Protein AF-A0A0N0NJ38-F1 (afdb_monomer_lite)

Sequence (201 aa):
MTDIEPNVPAWQGWCKKSESGKLDYVEEKVDATGAPGRSVLLGEDKSMNGHGKQKKGKKIMRLFSLAFHHFDDDMARRVLKDAVETGDGFCIFELQARNFLSFIMVSLLWPLAIVILAPIYFYNSPGRLVFTYLVPCVPFVWVFDGYISCLRTRTPAEVRTLMREAVGEDKLRDWIIRSGQETHTVPIGKLRWFMATKDDR

Secondary structure (DSSP, 8-state):
---SS--HHHHHHHHHH-TTS-----SS---TTS---HHHHH-S-----SSS--------EEEEES-GGGS-HHHHHHHHHHHHHH-SEEEEEES--SSHHHHHHHHHHHHHHHHHHHHHHSTT-HHHHHHHHTS-HHHHHHHHHHHHHHHHPPPHHHHHHHHHHHH-GGGGTTEEEEEEEEEEETTTEEEEEEEEEE---

Radius of gyration: 20.54 Å; chains: 1; bounding box: 47×40×60 Å

pLDDT: mean 90.24, std 12.51, range [40.0, 98.38]

Foldseek 3Di:
DQAQDDPVVVQVVVCVVPPVNPRDDDPHHGDLLAGDADCVPPNPFPQDDPPPDRDPTDFFEAEAALHLLVDDLVSLLSNLLNCLPGGQKYKHKHFAAQDDLRLVCQLPVQLVCCLVCVCVVCVVPVPVVCCSPVVVVVSVVSSVVSVSSHVSDDDLVVSVVSNCVSHNPVSCPQKDKDWDWDAPDPPRIIMTMIMIGGHPD

Structure (mmCIF, N/CA/C/O backbone):
data_AF-A0A0N0NJ38-F1
#
_entry.id   AF-A0A0N0NJ38-F1
#
loop_
_atom_site.group_PDB
_atom_site.id
_atom_site.type_symbol
_atom_site.label_atom_id
_atom_site.label_alt_id
_atom_site.label_comp_id
_atom_site.label_asym_id
_atom_site.label_entity_id
_atom_site.label_seq_id
_atom_site.pdbx_PDB_ins_code
_atom_site.Cartn_x
_atom_site.Cartn_y
_atom_site.Cartn_z
_atom_site.occupancy
_atom_site.B_iso_or_equiv
_atom_site.auth_seq_id
_atom_site.auth_comp_id
_atom_site.auth_asym_id
_atom_site.auth_atom_id
_atom_site.pdbx_PDB_model_num
ATOM 1 N N . MET A 1 1 ? 3.223 6.037 7.954 1.00 73.44 1 MET A N 1
ATOM 2 C CA . MET A 1 1 ? 3.680 4.945 7.066 1.00 73.44 1 MET A CA 1
ATOM 3 C C . MET A 1 1 ? 4.256 3.872 7.967 1.00 73.44 1 MET A C 1
ATOM 5 O O . MET A 1 1 ? 4.928 4.246 8.917 1.00 73.44 1 MET A O 1
ATOM 9 N N . THR A 1 2 ? 3.935 2.597 7.760 1.00 87.38 2 THR A N 1
ATOM 10 C CA . THR A 1 2 ? 4.622 1.513 8.479 1.00 87.38 2 THR A CA 1
ATOM 11 C C . THR A 1 2 ? 5.936 1.254 7.763 1.00 87.38 2 THR A C 1
ATOM 13 O O . THR A 1 2 ? 5.921 1.065 6.546 1.00 87.38 2 THR A O 1
ATOM 16 N N . ASP A 1 3 ? 7.042 1.313 8.488 1.00 91.00 3 ASP A N 1
ATOM 17 C CA . ASP A 1 3 ? 8.378 1.229 7.917 1.00 91.00 3 ASP A CA 1
ATOM 18 C C . ASP A 1 3 ? 9.243 0.316 8.782 1.00 91.00 3 ASP A C 1
ATOM 20 O O . ASP A 1 3 ? 9.372 0.517 9.992 1.00 91.00 3 ASP A O 1
ATOM 24 N N . ILE A 1 4 ? 9.805 -0.714 8.156 1.00 92.12 4 ILE A N 1
ATOM 25 C CA . ILE A 1 4 ? 10.666 -1.675 8.836 1.00 92.12 4 ILE A CA 1
ATOM 26 C C . ILE A 1 4 ? 12.062 -1.082 9.091 1.00 92.12 4 ILE A C 1
ATOM 28 O O . ILE A 1 4 ? 12.746 -1.520 10.018 1.00 92.12 4 ILE A O 1
ATOM 32 N N . GLU A 1 5 ? 12.463 -0.077 8.313 1.00 93.50 5 GLU A N 1
ATOM 33 C CA . GLU A 1 5 ? 13.762 0.589 8.396 1.00 93.50 5 GLU A CA 1
ATOM 34 C C . GLU A 1 5 ? 13.581 2.112 8.220 1.00 93.50 5 GLU A C 1
ATOM 36 O O . GLU A 1 5 ? 13.917 2.678 7.177 1.00 93.50 5 GLU A O 1
ATOM 41 N N . PRO A 1 6 ? 13.009 2.797 9.230 1.00 92.94 6 PRO A N 1
ATOM 42 C CA . PRO A 1 6 ? 12.599 4.188 9.097 1.00 92.94 6 PRO A CA 1
ATOM 43 C C . PRO A 1 6 ? 13.778 5.136 8.860 1.00 92.94 6 PRO A C 1
ATOM 45 O O . PRO A 1 6 ? 14.734 5.199 9.634 1.00 92.94 6 PRO A O 1
ATOM 48 N N . ASN A 1 7 ? 13.664 5.982 7.832 1.00 94.88 7 ASN A N 1
ATOM 49 C CA . ASN A 1 7 ? 14.583 7.104 7.624 1.00 94.88 7 ASN A CA 1
ATOM 50 C C . ASN A 1 7 ? 14.209 8.286 8.536 1.00 94.88 7 ASN A C 1
ATOM 52 O O . ASN A 1 7 ? 13.575 9.258 8.111 1.00 94.88 7 ASN A O 1
ATOM 56 N N . VAL A 1 8 ? 14.593 8.186 9.811 1.00 95.06 8 VAL A N 1
ATOM 57 C CA . VAL A 1 8 ? 14.289 9.184 10.852 1.00 95.06 8 VAL A CA 1
ATOM 58 C C . VAL A 1 8 ? 14.728 10.607 10.467 1.00 95.06 8 VAL A C 1
ATOM 60 O O . VAL A 1 8 ? 13.896 11.514 10.564 1.00 95.06 8 VAL A O 1
ATOM 63 N N . PRO A 1 9 ? 15.954 10.854 9.953 1.00 96.62 9 PRO A N 1
ATOM 64 C CA . PRO A 1 9 ? 16.359 12.205 9.557 1.00 96.62 9 PRO A CA 1
ATOM 65 C C . PRO A 1 9 ? 15.456 12.827 8.484 1.00 96.62 9 PRO A C 1
ATOM 67 O O . PRO A 1 9 ? 15.167 14.026 8.532 1.00 96.62 9 PRO A O 1
ATOM 70 N N . ALA A 1 10 ? 14.981 12.025 7.523 1.00 94.75 10 ALA A N 1
ATOM 71 C CA . ALA A 1 10 ? 14.060 12.503 6.498 1.00 94.75 10 ALA A CA 1
ATOM 72 C C . ALA A 1 10 ? 12.707 12.897 7.105 1.00 94.75 10 ALA A C 1
ATOM 74 O O . ALA A 1 10 ? 12.231 14.005 6.846 1.00 94.75 10 ALA A O 1
ATOM 75 N N . TRP A 1 11 ? 12.111 12.039 7.940 1.00 94.38 11 TRP A N 1
ATOM 76 C CA . TRP A 1 11 ? 10.834 12.329 8.605 1.00 94.38 11 TRP A CA 1
ATOM 77 C C . TRP A 1 11 ? 10.916 13.564 9.505 1.00 94.38 11 TRP A C 1
ATOM 79 O O . TRP A 1 11 ? 10.074 14.454 9.388 1.00 94.38 11 TRP A O 1
ATOM 89 N N . GLN A 1 12 ? 11.986 13.704 10.292 1.00 94.31 12 GLN A N 1
ATOM 90 C CA . GLN A 1 12 ? 12.259 14.913 11.078 1.00 94.31 12 GLN A CA 1
ATOM 91 C C . GLN A 1 12 ? 12.311 16.172 10.207 1.00 94.31 12 GLN A C 1
ATOM 93 O O . GLN A 1 12 ? 11.744 17.211 10.559 1.00 94.31 12 GLN A O 1
ATOM 98 N N . GLY A 1 13 ? 12.983 16.093 9.055 1.00 94.62 13 GLY A N 1
ATOM 99 C CA . GLY A 1 13 ? 13.048 17.186 8.089 1.00 94.62 13 GLY A CA 1
ATOM 100 C C . GLY A 1 13 ? 11.674 17.576 7.537 1.00 94.62 13 GLY A C 1
ATOM 101 O O . GLY A 1 13 ? 11.382 18.766 7.414 1.00 94.62 13 GLY A O 1
ATOM 102 N N . TRP A 1 14 ? 10.815 16.599 7.239 1.00 93.62 14 TRP A N 1
ATOM 103 C CA . TRP A 1 14 ? 9.457 16.839 6.741 1.00 93.62 14 TRP A CA 1
ATOM 104 C C . TRP A 1 14 ? 8.519 17.398 7.810 1.00 93.62 14 TRP A C 1
ATOM 106 O O . TRP A 1 14 ? 7.785 18.342 7.524 1.00 93.62 14 TRP A O 1
ATOM 116 N N . CYS A 1 15 ? 8.580 16.895 9.044 1.00 93.00 15 CYS A N 1
ATOM 117 C CA . CYS A 1 15 ? 7.804 17.434 10.162 1.00 93.00 15 CYS A CA 1
ATOM 118 C C . CYS A 1 15 ? 8.137 18.909 10.418 1.00 93.00 15 CYS A C 1
ATOM 120 O O . CYS A 1 15 ? 7.226 19.721 10.549 1.00 93.00 15 CYS A O 1
ATOM 122 N N . LYS A 1 16 ? 9.424 19.290 10.380 1.00 92.56 16 LYS A N 1
ATOM 123 C CA . LYS A 1 16 ? 9.855 20.696 10.520 1.00 92.56 16 LYS A CA 1
ATOM 124 C C . LYS A 1 16 ? 9.343 21.602 9.397 1.00 92.56 16 LYS A C 1
ATOM 126 O O . LYS A 1 16 ? 9.080 22.774 9.639 1.00 92.56 16 LYS A O 1
ATOM 131 N N . LYS A 1 17 ? 9.222 21.077 8.173 1.00 93.31 17 LYS A N 1
ATOM 132 C CA . LYS A 1 17 ? 8.698 21.813 7.007 1.00 93.31 17 LYS A CA 1
ATOM 133 C C . LYS A 1 17 ? 7.170 21.863 6.962 1.00 93.31 17 LYS A C 1
ATOM 135 O O . LYS A 1 17 ? 6.616 22.679 6.233 1.00 93.31 17 LYS A O 1
ATOM 140 N N . SER A 1 18 ? 6.482 20.981 7.685 1.00 90.56 18 SER A N 1
ATOM 141 C CA . SER A 1 18 ? 5.024 20.917 7.685 1.00 90.56 18 SER A CA 1
ATOM 142 C C . SER A 1 18 ? 4.434 22.087 8.472 1.00 90.56 18 SER A C 1
ATOM 144 O O . SER A 1 18 ? 4.290 22.022 9.692 1.00 90.56 18 SER A O 1
ATOM 146 N N . GLU A 1 19 ? 3.964 23.104 7.754 1.00 86.38 19 GLU A N 1
ATOM 147 C CA . GLU A 1 19 ? 3.284 24.280 8.319 1.00 86.38 19 GLU A CA 1
ATOM 148 C C . GLU A 1 19 ? 2.054 23.921 9.170 1.00 86.38 19 GLU A C 1
ATOM 150 O O . GLU A 1 19 ? 1.693 24.638 10.098 1.00 86.38 19 GLU A O 1
ATOM 155 N N . SER A 1 20 ? 1.413 22.782 8.885 1.00 85.56 20 SER A N 1
ATOM 156 C CA . SER A 1 20 ? 0.198 22.354 9.585 1.00 85.56 20 SER A CA 1
ATOM 157 C C . SER A 1 20 ? 0.429 21.870 11.021 1.00 85.56 20 SER A C 1
ATOM 159 O O . SER A 1 20 ? -0.536 21.775 11.779 1.00 85.56 20 SER A O 1
ATOM 161 N N . GLY A 1 21 ? 1.662 21.478 11.373 1.00 83.75 21 GLY A N 1
ATOM 162 C CA . GLY A 1 21 ? 1.973 20.786 12.633 1.00 83.75 21 GLY A CA 1
ATOM 163 C C . GLY A 1 21 ? 1.232 19.453 12.846 1.00 83.75 21 GLY A C 1
ATOM 164 O O . GLY A 1 21 ? 1.206 18.947 13.963 1.00 83.75 21 GLY A O 1
ATOM 165 N N . LYS A 1 22 ? 0.586 18.894 11.809 1.00 86.62 22 LYS A N 1
ATOM 166 C CA . LYS A 1 22 ? -0.198 17.642 11.882 1.00 86.62 22 LYS A CA 1
ATOM 167 C C . LYS A 1 22 ? 0.554 16.414 11.368 1.00 86.62 22 LYS A C 1
ATOM 169 O O . LYS A 1 22 ? 0.003 15.317 11.412 1.00 86.62 22 LYS A O 1
ATOM 174 N N . LEU A 1 23 ? 1.758 16.604 10.830 1.00 91.31 23 LEU A N 1
ATOM 175 C CA . LEU A 1 23 ? 2.617 15.517 10.383 1.00 91.31 23 LEU A CA 1
ATOM 176 C C . LEU A 1 23 ? 3.502 15.072 11.545 1.00 91.31 23 LEU A C 1
ATOM 178 O O . LEU A 1 23 ? 4.238 15.886 12.099 1.00 91.31 23 LEU A O 1
ATOM 182 N N . ASP A 1 24 ? 3.444 13.786 11.857 1.00 91.75 24 ASP A N 1
ATOM 183 C CA . ASP A 1 24 ? 4.240 13.149 12.900 1.00 91.75 24 ASP A CA 1
ATOM 184 C C . ASP A 1 24 ? 4.703 11.764 12.427 1.00 91.75 24 ASP A C 1
ATOM 186 O O . ASP A 1 24 ? 4.228 11.262 11.397 1.00 91.75 24 ASP A O 1
ATOM 190 N N . TYR A 1 25 ? 5.634 11.153 13.152 1.00 93.12 25 TYR A N 1
ATOM 191 C CA . TYR A 1 25 ? 6.228 9.866 12.803 1.00 93.12 25 TYR A CA 1
ATOM 192 C C . TYR A 1 25 ? 6.606 9.056 14.050 1.00 93.12 25 TYR A C 1
ATOM 194 O O . TYR A 1 25 ? 6.663 9.569 15.161 1.00 93.12 25 TYR A O 1
ATOM 202 N N . VAL A 1 26 ? 6.843 7.761 13.847 1.00 92.69 26 VAL A N 1
ATOM 203 C CA . VAL A 1 26 ? 7.341 6.841 14.876 1.00 92.69 26 VAL A CA 1
ATOM 204 C C . VAL A 1 26 ? 8.795 6.537 14.535 1.00 92.69 26 VAL A C 1
ATOM 206 O O . VAL A 1 26 ? 9.097 6.240 13.377 1.00 92.69 26 VAL A O 1
ATOM 209 N N . GLU A 1 27 ? 9.692 6.691 15.508 1.00 93.75 27 GLU A N 1
ATOM 210 C CA . GLU A 1 27 ? 11.136 6.502 15.316 1.00 93.75 27 GLU A CA 1
ATOM 211 C C . GLU A 1 27 ? 11.516 5.029 15.218 1.00 93.75 27 GLU A C 1
ATOM 213 O O . GLU A 1 27 ? 12.454 4.676 14.501 1.00 93.75 27 GLU A O 1
ATOM 218 N N . GLU A 1 28 ? 10.786 4.163 15.918 1.00 93.75 28 GLU A N 1
ATOM 219 C CA . GLU A 1 28 ? 11.033 2.733 15.896 1.00 93.75 28 GLU A CA 1
ATOM 220 C C . GLU A 1 28 ? 10.524 2.065 14.613 1.00 93.75 28 GLU A C 1
ATOM 222 O O . GLU A 1 28 ? 9.606 2.524 13.933 1.00 93.75 28 GLU A O 1
ATOM 227 N N . LYS A 1 29 ? 11.108 0.901 14.324 1.00 94.75 29 LYS A N 1
ATOM 228 C CA . LYS A 1 29 ? 10.633 -0.032 13.303 1.00 94.75 29 LYS A CA 1
ATOM 229 C C . LYS A 1 29 ? 9.158 -0.388 13.538 1.00 94.75 29 LYS A C 1
ATOM 231 O O . LYS A 1 29 ? 8.802 -0.893 14.602 1.00 94.75 29 LYS A O 1
ATOM 236 N N . VAL A 1 30 ? 8.326 -0.227 12.508 1.00 94.31 30 VAL A N 1
ATOM 237 C CA . VAL A 1 30 ? 6.900 -0.577 12.527 1.00 94.31 30 VAL A CA 1
ATOM 238 C C . VAL A 1 30 ? 6.574 -1.597 11.439 1.00 94.31 30 VAL A C 1
ATOM 240 O O . VAL A 1 30 ? 6.597 -1.291 10.247 1.00 94.31 30 VAL A O 1
ATOM 243 N N . ASP A 1 31 ? 6.184 -2.798 11.863 1.00 94.69 31 ASP A N 1
ATOM 244 C CA . ASP A 1 31 ? 5.610 -3.822 10.990 1.00 94.69 31 ASP A CA 1
ATOM 245 C C . ASP A 1 31 ? 4.113 -3.550 10.752 1.00 94.69 31 ASP A C 1
ATOM 247 O O . ASP A 1 31 ? 3.372 -3.215 11.678 1.00 94.69 31 ASP A O 1
ATOM 251 N N . ALA A 1 32 ? 3.643 -3.707 9.512 1.00 93.44 32 ALA A N 1
ATOM 252 C CA . ALA A 1 32 ? 2.239 -3.483 9.161 1.00 93.44 32 ALA A CA 1
ATOM 253 C C . ALA A 1 32 ? 1.262 -4.452 9.850 1.00 93.44 32 ALA A C 1
ATOM 255 O O . ALA A 1 32 ? 0.073 -4.150 9.950 1.00 93.44 32 ALA A O 1
ATOM 256 N N . THR A 1 33 ? 1.746 -5.607 10.311 1.00 95.12 33 THR A N 1
ATOM 257 C CA . THR A 1 33 ? 0.968 -6.612 11.052 1.00 95.12 33 THR A CA 1
ATOM 258 C C . THR A 1 33 ? 0.835 -6.307 12.545 1.00 95.12 33 THR A C 1
ATOM 260 O O . THR A 1 33 ? 0.117 -7.022 13.241 1.00 95.12 33 THR A O 1
ATOM 263 N N . GLY A 1 34 ? 1.500 -5.262 13.040 1.00 94.31 34 GLY A N 1
ATOM 264 C CA . GLY A 1 34 ? 1.475 -4.854 14.442 1.00 94.31 34 GLY A CA 1
ATOM 265 C C . GLY A 1 34 ? 1.749 -3.363 14.580 1.00 94.31 34 GLY A C 1
ATOM 266 O O . GLY A 1 34 ? 2.763 -2.961 15.152 1.00 94.31 34 GLY A O 1
ATOM 267 N N . ALA A 1 35 ? 0.871 -2.534 14.014 1.00 92.25 35 ALA A N 1
ATOM 268 C CA . ALA A 1 35 ? 1.053 -1.091 14.048 1.00 92.25 35 ALA A CA 1
ATOM 269 C C . ALA A 1 35 ? 0.798 -0.523 15.463 1.00 92.25 35 ALA A C 1
ATOM 271 O O . ALA A 1 35 ? -0.045 -1.050 16.196 1.00 92.25 35 ALA A O 1
ATOM 272 N N . PRO A 1 36 ? 1.465 0.585 15.850 1.00 91.81 36 PRO A N 1
ATOM 273 C CA . PRO A 1 36 ? 1.325 1.165 17.179 1.00 91.81 36 PRO A CA 1
ATOM 274 C C . PRO A 1 36 ? -0.130 1.448 17.557 1.00 91.81 36 PRO A C 1
ATOM 276 O O . PRO A 1 36 ? -0.949 1.875 16.736 1.00 91.81 36 PRO A O 1
ATOM 279 N N . GLY A 1 37 ? -0.443 1.185 18.823 1.00 86.75 37 GLY A N 1
ATOM 280 C CA . GLY A 1 37 ? -1.772 1.382 19.384 1.00 86.75 37 GLY A CA 1
ATOM 281 C C . GLY A 1 37 ? -2.054 2.832 19.778 1.00 86.75 37 GLY A C 1
ATOM 282 O O . GLY A 1 37 ? -1.274 3.756 19.540 1.00 86.75 37 GLY A O 1
ATOM 283 N N . ARG A 1 38 ? -3.195 3.024 20.442 1.00 88.38 38 ARG A N 1
ATOM 284 C CA . ARG A 1 38 ? -3.730 4.346 20.785 1.00 88.38 38 ARG A CA 1
ATOM 285 C C . ARG A 1 38 ? -2.817 5.207 21.649 1.00 88.38 38 ARG A C 1
ATOM 287 O O . ARG A 1 38 ? -2.702 6.397 21.377 1.00 88.38 38 ARG A O 1
ATOM 294 N N . SER A 1 39 ? -2.172 4.616 22.650 1.00 86.06 39 SER A N 1
ATOM 295 C CA . SER A 1 39 ? -1.276 5.333 23.566 1.00 86.06 39 SER A CA 1
ATOM 296 C C . SER A 1 39 ? -0.101 5.983 22.839 1.00 86.06 39 SER A C 1
ATOM 298 O O . SER A 1 39 ? 0.246 7.119 23.141 1.00 86.06 39 SER A O 1
ATOM 300 N N . VAL A 1 40 ? 0.467 5.289 21.850 1.00 88.12 40 VAL A N 1
ATOM 301 C CA . VAL A 1 40 ? 1.586 5.792 21.047 1.00 88.12 40 VAL A CA 1
ATOM 302 C C . VAL A 1 40 ? 1.097 6.824 20.032 1.00 88.12 40 VAL A C 1
ATOM 304 O O . VAL A 1 40 ? 1.654 7.910 19.944 1.00 88.12 40 VAL A O 1
ATOM 307 N N . LEU A 1 41 ? 0.028 6.519 19.287 1.00 88.06 41 LEU A N 1
ATOM 308 C CA . LEU A 1 41 ? -0.407 7.364 18.168 1.00 88.06 41 LEU A CA 1
ATOM 309 C C . LEU A 1 41 ? -1.142 8.643 18.586 1.00 88.06 41 LEU A C 1
ATOM 311 O O . LEU A 1 41 ? -1.149 9.618 17.836 1.00 88.06 41 LEU A O 1
ATOM 315 N N . LEU A 1 42 ? -1.828 8.639 19.730 1.00 84.88 42 LEU A N 1
ATOM 316 C CA . LEU A 1 42 ? -2.636 9.776 20.182 1.00 84.88 42 LEU A CA 1
ATOM 317 C C . LEU A 1 42 ? -2.078 10.458 21.439 1.00 84.88 42 LEU A C 1
ATOM 319 O O . LEU A 1 42 ? -2.563 11.542 21.779 1.00 84.88 42 LEU A O 1
ATOM 323 N N . GLY A 1 43 ? -1.078 9.858 22.094 1.00 75.88 43 GLY A N 1
ATOM 324 C CA . GLY A 1 43 ? -0.568 10.280 23.399 1.00 75.88 43 GLY A CA 1
ATOM 325 C C . GLY A 1 43 ? -1.559 10.025 24.543 1.00 75.88 43 GLY A C 1
ATOM 326 O O . GLY A 1 43 ? -2.601 9.390 24.367 1.00 75.88 43 GLY A O 1
ATOM 327 N N . GLU A 1 44 ? -1.246 10.542 25.735 1.00 63.41 44 GLU A N 1
ATOM 328 C CA . GLU A 1 44 ? -2.185 10.540 26.862 1.00 63.41 44 GLU A CA 1
ATOM 329 C C . GLU A 1 44 ? -3.393 11.441 26.559 1.00 63.41 44 GLU A C 1
ATOM 331 O O . GLU A 1 44 ? -3.262 12.624 26.227 1.00 63.41 44 GLU A O 1
ATOM 336 N N . ASP A 1 45 ? -4.591 10.868 26.673 1.00 53.94 45 ASP A N 1
ATOM 337 C CA . ASP A 1 45 ? -5.859 11.526 26.372 1.00 53.94 45 ASP A CA 1
ATOM 338 C C . ASP A 1 45 ? -6.131 12.633 27.414 1.00 53.94 45 ASP A C 1
ATOM 340 O O . ASP A 1 45 ? -6.754 12.408 28.449 1.00 53.94 45 ASP A O 1
ATOM 344 N N . LYS A 1 46 ? -5.682 13.872 27.160 1.00 48.31 46 LYS A N 1
ATOM 345 C CA . LYS A 1 46 ? -6.005 15.059 27.988 1.00 48.31 46 LYS A CA 1
ATOM 346 C C . LYS A 1 46 ? -7.484 15.490 27.871 1.00 48.31 46 LYS A C 1
ATOM 348 O O . LYS A 1 46 ? -7.810 16.661 28.046 1.00 48.31 46 LYS A O 1
ATOM 353 N N . SER A 1 47 ? -8.398 14.574 27.545 1.00 48.88 47 SER A N 1
ATOM 354 C CA . SER A 1 47 ? -9.829 14.840 27.337 1.00 48.88 47 SER A CA 1
ATOM 355 C C . SER A 1 47 ? -10.659 14.891 28.636 1.00 48.88 47 SER A C 1
ATOM 357 O O . SER A 1 47 ? -11.890 14.916 28.577 1.00 48.88 47 SER A O 1
ATOM 359 N N . MET A 1 48 ? -10.033 14.961 29.812 1.00 40.59 48 MET A N 1
ATOM 360 C CA . MET A 1 48 ? -10.717 15.320 31.060 1.00 40.59 48 MET A CA 1
ATOM 361 C C . MET A 1 48 ? -10.695 16.845 31.246 1.00 40.59 48 MET A C 1
ATOM 363 O O . MET A 1 48 ? -9.848 17.380 31.952 1.00 40.59 48 MET A O 1
ATOM 367 N N . ASN A 1 49 ? -11.642 17.563 30.636 1.00 40.53 49 ASN A N 1
ATOM 368 C CA . ASN A 1 49 ? -12.017 18.881 31.157 1.00 40.53 49 ASN A CA 1
ATOM 369 C C . ASN A 1 49 ? -13.089 18.666 32.229 1.00 40.53 49 ASN A C 1
ATOM 371 O O . ASN A 1 49 ? -14.079 17.983 31.972 1.00 40.53 49 ASN A O 1
ATOM 375 N N . GLY A 1 50 ? -12.892 19.251 33.415 1.00 43.34 50 GLY A N 1
ATOM 376 C CA . GLY A 1 50 ? -13.704 19.078 34.630 1.00 43.34 50 GLY A CA 1
ATOM 377 C C . GLY A 1 50 ? -15.148 19.593 34.572 1.00 43.34 50 GLY A C 1
ATOM 378 O O . GLY A 1 50 ? -15.640 20.115 35.562 1.00 43.34 50 GLY A O 1
ATOM 379 N N . HIS A 1 51 ? -15.820 19.494 33.427 1.00 46.16 51 HIS A N 1
ATOM 380 C CA . HIS A 1 51 ? -17.226 19.834 33.211 1.00 46.16 51 HIS A CA 1
ATOM 381 C C . HIS A 1 51 ? -17.875 18.793 32.284 1.00 46.16 51 HIS A C 1
ATOM 383 O O . HIS A 1 51 ? -18.160 19.105 31.134 1.00 46.16 51 HIS A O 1
ATOM 389 N N . GLY A 1 52 ? -18.062 17.557 32.769 1.00 41.38 52 GLY A N 1
ATOM 390 C CA . GLY A 1 52 ? -19.119 16.584 32.406 1.00 41.38 52 GLY A CA 1
ATOM 391 C C . GLY A 1 52 ? -19.489 16.283 30.938 1.00 41.38 52 GLY A C 1
ATOM 392 O O . GLY A 1 52 ? -20.398 15.491 30.712 1.00 41.38 52 GLY A O 1
ATOM 393 N N . LYS A 1 53 ? -18.846 16.874 29.929 1.00 40.00 53 LYS A N 1
ATOM 394 C CA . LYS A 1 53 ? -19.101 16.643 28.505 1.00 40.00 53 LYS A CA 1
ATOM 395 C C . LYS A 1 53 ? -17.910 15.916 27.906 1.00 40.00 53 LYS A C 1
ATOM 397 O O . LYS A 1 53 ? -16.849 16.500 27.698 1.00 40.00 53 LYS A O 1
ATOM 402 N N . GLN A 1 54 ? -18.124 14.639 27.609 1.00 41.66 54 GLN A N 1
ATOM 403 C CA . GLN A 1 54 ? -17.208 13.798 26.850 1.00 41.66 54 GLN A CA 1
ATOM 404 C C . GLN A 1 54 ? -16.978 14.447 25.477 1.00 41.66 54 GLN A C 1
ATOM 406 O O . GLN A 1 54 ? -17.862 14.473 24.618 1.00 41.66 54 GLN A O 1
ATOM 411 N N . LYS A 1 55 ? -15.801 15.037 25.267 1.00 49.75 55 LYS A N 1
ATOM 412 C CA . LYS A 1 55 ? -15.369 15.443 23.928 1.00 49.75 55 LYS A CA 1
ATOM 413 C C . LYS A 1 55 ? -15.199 14.147 23.129 1.00 49.75 55 LYS A C 1
ATOM 415 O O . LYS A 1 55 ? -14.578 13.218 23.639 1.00 49.75 55 LYS A O 1
ATOM 420 N N . LYS A 1 56 ? -15.746 14.048 21.907 1.00 60.84 56 LYS A N 1
ATOM 421 C CA . LYS A 1 56 ? -15.435 12.910 21.020 1.00 60.84 56 LYS A CA 1
ATOM 422 C C . LYS A 1 56 ? -13.909 12.847 20.877 1.00 60.84 56 LYS A C 1
ATOM 424 O O . LYS A 1 56 ? -13.311 13.773 20.327 1.00 60.84 56 LYS A O 1
ATOM 429 N N . GLY A 1 57 ? -13.292 11.814 21.450 1.00 74.88 57 GLY A N 1
ATOM 430 C CA . GLY A 1 57 ? -11.842 11.635 21.435 1.00 74.88 57 GLY A CA 1
ATOM 431 C C . GLY A 1 57 ? -11.316 11.482 20.007 1.00 74.88 57 GLY A C 1
ATOM 432 O O . GLY A 1 57 ? -12.064 11.139 19.088 1.00 74.88 57 GLY A O 1
ATOM 433 N N . LYS A 1 58 ? -10.016 11.728 19.807 1.00 85.12 58 LYS A N 1
ATOM 434 C CA . LYS A 1 58 ? -9.351 11.430 18.526 1.00 85.12 58 LYS A CA 1
ATOM 435 C C . LYS A 1 58 ? -9.514 9.939 18.190 1.00 85.12 58 LYS A C 1
ATOM 437 O O . LYS A 1 58 ? -9.595 9.110 19.099 1.00 85.12 58 LYS A O 1
ATOM 442 N N . LYS A 1 59 ? -9.549 9.611 16.899 1.00 90.50 59 LYS A N 1
ATOM 443 C CA . LYS A 1 59 ? -9.708 8.246 16.379 1.00 90.50 59 LYS A CA 1
ATOM 444 C C . LYS A 1 59 ? -8.559 7.854 15.468 1.00 90.50 59 LYS A C 1
ATOM 446 O O . LYS A 1 59 ? -7.918 8.724 14.880 1.00 90.50 59 LYS A O 1
ATOM 451 N N . ILE A 1 60 ? -8.337 6.553 15.335 1.00 92.88 60 ILE A N 1
ATOM 452 C CA . ILE A 1 60 ? -7.273 5.972 14.520 1.00 92.88 60 ILE A CA 1
ATOM 453 C C . ILE A 1 60 ? -7.873 5.382 13.257 1.00 92.88 60 ILE A C 1
ATOM 455 O O . ILE A 1 60 ? -8.667 4.444 13.307 1.00 92.88 60 ILE A O 1
ATOM 459 N N . MET A 1 61 ? -7.444 5.914 12.117 1.00 94.44 61 MET A N 1
ATOM 460 C CA . MET A 1 61 ? -7.799 5.396 10.806 1.00 94.44 61 MET A CA 1
ATOM 461 C C . MET A 1 61 ? -6.543 4.947 10.069 1.00 94.44 61 MET A C 1
ATOM 463 O O . MET A 1 61 ? -5.624 5.740 9.867 1.00 94.44 61 MET A O 1
ATOM 467 N N . ARG A 1 62 ? -6.500 3.678 9.662 1.00 95.69 62 ARG A N 1
ATOM 468 C CA . ARG A 1 62 ? -5.373 3.120 8.903 1.00 95.69 62 ARG A CA 1
ATOM 469 C C . ARG A 1 62 ? -5.603 3.250 7.408 1.00 95.69 62 ARG A C 1
ATOM 471 O O . ARG A 1 62 ? -6.700 3.004 6.918 1.00 95.69 62 ARG A O 1
ATOM 478 N N . LEU A 1 63 ? -4.563 3.634 6.681 1.00 96.62 63 LEU A N 1
ATOM 479 C CA . LEU A 1 63 ? -4.634 3.875 5.247 1.00 96.62 63 LEU A CA 1
ATOM 480 C C . LEU A 1 63 ? -3.652 2.967 4.512 1.00 96.62 63 LEU A C 1
ATOM 482 O O . LEU A 1 63 ? -2.444 3.074 4.703 1.00 96.62 63 LEU A O 1
ATOM 486 N N . PHE A 1 64 ? -4.181 2.130 3.628 1.00 96.81 64 PHE A N 1
ATOM 487 C CA . PHE A 1 64 ? -3.424 1.325 2.680 1.00 96.81 64 PHE A CA 1
ATOM 488 C C . PHE A 1 64 ? -3.657 1.898 1.282 1.00 96.81 64 PHE A C 1
ATOM 490 O O . PHE A 1 64 ? -4.707 1.685 0.683 1.00 96.81 64 PHE A O 1
ATOM 497 N N . SER A 1 65 ? -2.694 2.659 0.769 1.00 95.69 65 SER A N 1
ATOM 498 C CA . SER A 1 65 ? -2.756 3.254 -0.570 1.00 95.69 65 SER A CA 1
ATOM 499 C C . SER A 1 65 ? -1.746 2.560 -1.471 1.00 95.69 65 SER A C 1
ATOM 501 O O . SER A 1 65 ? -0.552 2.683 -1.218 1.00 95.69 65 SER A O 1
ATOM 503 N N . LEU A 1 66 ? -2.215 1.835 -2.493 1.00 95.50 66 LEU A N 1
ATOM 504 C CA . LEU A 1 66 ? -1.373 1.040 -3.404 1.00 95.50 66 LEU A CA 1
ATOM 505 C C . LEU A 1 66 ? -0.413 0.092 -2.675 1.00 95.50 66 LEU A C 1
ATOM 507 O O . LEU A 1 66 ? 0.723 -0.109 -3.092 1.00 95.50 66 LEU A O 1
ATOM 511 N N . ALA A 1 67 ? -0.861 -0.457 -1.548 1.00 95.69 67 ALA A N 1
ATOM 512 C CA . ALA A 1 67 ? -0.003 -1.233 -0.662 1.00 95.69 67 ALA A CA 1
ATOM 513 C C . ALA A 1 67 ? -0.548 -2.632 -0.374 1.00 95.69 67 ALA A C 1
ATOM 515 O O . ALA A 1 67 ? 0.232 -3.544 -0.117 1.00 95.69 67 ALA A O 1
ATOM 516 N N . PHE A 1 68 ? -1.869 -2.827 -0.402 1.00 97.50 68 PHE A N 1
ATOM 517 C CA . PHE A 1 68 ? -2.473 -4.040 0.145 1.00 97.50 68 PHE A CA 1
ATOM 518 C C . PHE A 1 68 ? -2.217 -5.274 -0.734 1.00 97.50 68 PHE A C 1
ATOM 520 O O . PHE A 1 68 ? -2.109 -6.391 -0.228 1.00 97.50 68 PHE A O 1
ATOM 527 N N . HIS A 1 69 ? -2.048 -5.081 -2.045 1.00 97.00 69 HIS A N 1
ATOM 528 C CA . HIS A 1 69 ? -1.657 -6.139 -2.981 1.00 97.00 69 HIS A CA 1
ATOM 529 C C . HIS A 1 69 ? -0.249 -6.721 -2.732 1.00 97.00 69 HIS A C 1
ATOM 531 O O . HIS A 1 69 ? 0.032 -7.825 -3.199 1.00 97.00 69 HIS A O 1
ATOM 537 N N . HIS A 1 70 ? 0.621 -6.054 -1.963 1.00 96.12 70 HIS A N 1
ATOM 538 C CA . HIS A 1 70 ? 1.934 -6.602 -1.591 1.00 96.12 70 HIS A CA 1
ATOM 539 C C . HIS A 1 70 ? 1.849 -7.711 -0.537 1.00 96.12 70 HIS A C 1
ATOM 541 O O . HIS A 1 70 ? 2.745 -8.556 -0.458 1.00 96.12 70 HIS A O 1
ATOM 547 N N . PHE A 1 71 ? 0.767 -7.754 0.244 1.00 96.44 71 PHE A N 1
ATOM 548 C CA . PHE A 1 71 ? 0.577 -8.780 1.261 1.00 96.44 71 PHE A CA 1
ATOM 549 C C . PHE A 1 71 ? 0.071 -10.083 0.634 1.00 96.44 71 PHE A C 1
ATOM 551 O O . PHE A 1 71 ? -0.849 -10.080 -0.194 1.00 96.44 71 PHE A O 1
ATOM 558 N N . ASP A 1 72 ? 0.679 -11.212 0.998 1.00 96.44 72 ASP A N 1
ATOM 559 C CA . ASP A 1 72 ? 0.071 -12.532 0.788 1.00 96.44 72 ASP A CA 1
ATOM 560 C C . ASP A 1 72 ? -1.147 -12.712 1.716 1.00 96.44 72 ASP A C 1
ATOM 562 O O . ASP A 1 72 ? -1.487 -11.809 2.481 1.00 96.44 72 ASP A O 1
ATOM 566 N N . ASP A 1 73 ? -1.868 -13.826 1.605 1.00 96.81 73 ASP A N 1
ATOM 567 C CA . ASP A 1 73 ? -3.113 -14.010 2.363 1.00 96.81 73 ASP A CA 1
ATOM 568 C C . ASP A 1 73 ? -2.877 -14.126 3.877 1.00 96.81 73 ASP A C 1
ATOM 570 O O . ASP A 1 73 ? -3.676 -13.616 4.665 1.00 96.81 73 ASP A O 1
ATOM 574 N N . ASP A 1 74 ? -1.771 -14.743 4.302 1.00 97.25 74 ASP A N 1
ATOM 575 C CA . ASP A 1 74 ? -1.408 -14.863 5.718 1.00 97.25 74 ASP A CA 1
ATOM 576 C C . ASP A 1 74 ? -1.103 -13.497 6.337 1.00 97.25 74 ASP A C 1
ATOM 578 O O . ASP A 1 74 ? -1.582 -13.172 7.429 1.00 97.25 74 ASP A O 1
ATOM 582 N N . MET A 1 75 ? -0.302 -12.687 5.652 1.00 97.00 75 MET A N 1
ATOM 583 C CA . MET A 1 75 ? 0.067 -11.351 6.096 1.00 97.00 75 MET A CA 1
ATOM 584 C C . MET A 1 75 ? -1.123 -10.398 5.995 1.00 97.00 75 MET A C 1
ATOM 586 O O . MET A 1 75 ? -1.373 -9.653 6.938 1.00 97.00 75 MET A O 1
ATOM 590 N N . ALA A 1 76 ? -1.925 -10.478 4.930 1.00 97.75 76 ALA A N 1
ATOM 591 C CA . ALA A 1 76 ? -3.146 -9.689 4.784 1.00 97.75 76 ALA A CA 1
ATOM 592 C C . ALA A 1 76 ? -4.123 -9.947 5.940 1.00 97.75 76 ALA A C 1
ATOM 594 O O . ALA A 1 76 ? -4.649 -8.991 6.509 1.00 97.75 76 ALA A O 1
ATOM 595 N N . ARG A 1 77 ? -4.324 -11.208 6.351 1.00 98.12 77 ARG A N 1
ATOM 596 C CA . ARG A 1 77 ? -5.150 -11.534 7.527 1.00 98.12 77 ARG A CA 1
ATOM 597 C C . ARG A 1 77 ? -4.594 -10.919 8.807 1.00 98.12 77 ARG A C 1
ATOM 599 O O . ARG A 1 77 ? -5.364 -10.363 9.583 1.00 98.12 77 ARG A O 1
ATOM 606 N N . ARG A 1 78 ? -3.277 -10.964 9.026 1.00 98.00 78 ARG A N 1
ATOM 607 C CA . ARG A 1 78 ? -2.647 -10.344 10.206 1.00 98.00 78 ARG A CA 1
ATOM 608 C C . ARG A 1 78 ? -2.786 -8.822 10.209 1.00 98.00 78 ARG A C 1
ATOM 610 O O . ARG A 1 78 ? -3.181 -8.267 11.226 1.00 98.00 78 ARG A O 1
ATOM 617 N N . VAL A 1 79 ? -2.547 -8.170 9.071 1.00 97.56 79 VAL A N 1
ATOM 618 C CA . VAL A 1 79 ? -2.736 -6.720 8.891 1.00 97.56 79 VAL A CA 1
ATOM 619 C C . VAL A 1 79 ? -4.191 -6.319 9.153 1.00 97.56 79 VAL A C 1
ATOM 621 O O . VAL A 1 79 ? -4.448 -5.358 9.873 1.00 97.56 79 VAL A O 1
ATOM 624 N N . LEU A 1 80 ? -5.159 -7.059 8.601 1.00 97.69 80 LEU A N 1
ATOM 625 C CA . LEU A 1 80 ? -6.585 -6.790 8.816 1.00 97.69 80 LEU A CA 1
ATOM 626 C C . LEU A 1 80 ? -6.999 -7.033 10.270 1.00 97.69 80 LEU A C 1
ATOM 628 O O . LEU A 1 80 ? -7.754 -6.237 10.824 1.00 97.69 80 LEU A O 1
ATOM 632 N N . LYS A 1 81 ? -6.494 -8.100 10.898 1.00 97.19 81 LYS A N 1
ATOM 633 C CA . LYS A 1 81 ? -6.721 -8.377 12.319 1.00 97.19 81 LYS A CA 1
ATOM 634 C C . LYS A 1 81 ? -6.218 -7.233 13.185 1.00 97.19 81 LYS A C 1
ATOM 636 O O . LYS A 1 81 ? -6.987 -6.716 13.990 1.00 97.19 81 LYS A O 1
ATOM 641 N N . ASP A 1 82 ? -4.976 -6.804 12.981 1.00 96.56 82 ASP A N 1
ATOM 642 C CA . ASP A 1 82 ? -4.425 -5.662 13.701 1.00 96.56 82 ASP A CA 1
ATOM 643 C C . ASP A 1 82 ? -5.275 -4.405 13.453 1.00 96.56 82 ASP A C 1
ATOM 645 O O . ASP A 1 82 ? -5.670 -3.735 14.405 1.00 96.56 82 ASP A O 1
ATOM 649 N N . ALA A 1 83 ? -5.649 -4.111 12.200 1.00 95.69 83 ALA A N 1
ATOM 650 C CA . ALA A 1 83 ? -6.502 -2.963 11.854 1.00 95.69 83 ALA A CA 1
ATOM 651 C C . ALA A 1 83 ? -7.840 -2.949 12.601 1.00 95.69 83 ALA A C 1
ATOM 653 O O . ALA A 1 83 ? -8.297 -1.887 13.032 1.00 95.69 83 ALA A O 1
ATOM 654 N N . VAL A 1 84 ? -8.446 -4.121 12.781 1.00 94.94 84 VAL A N 1
ATOM 655 C CA . VAL A 1 84 ? -9.702 -4.280 13.516 1.00 94.94 84 VAL A CA 1
ATOM 656 C C . VAL A 1 84 ? -9.500 -4.160 15.029 1.00 94.94 84 VAL A C 1
ATOM 658 O O . VAL A 1 84 ? -10.306 -3.530 15.718 1.00 94.94 84 VAL A O 1
ATOM 661 N N . GLU A 1 85 ? -8.441 -4.758 15.566 1.00 93.12 85 GLU A N 1
ATOM 662 C CA . GLU A 1 85 ? -8.219 -4.831 17.013 1.00 93.12 85 GLU A CA 1
ATOM 663 C C . GLU A 1 85 ? -7.737 -3.500 17.599 1.00 93.12 85 GLU A C 1
ATOM 665 O O . GLU A 1 85 ? -8.147 -3.136 18.701 1.00 93.12 85 GLU A O 1
ATOM 670 N N . THR A 1 86 ? -6.916 -2.743 16.869 1.00 92.12 86 THR A N 1
ATOM 671 C CA . THR A 1 86 ? -6.232 -1.558 17.414 1.00 92.12 86 THR A CA 1
ATOM 672 C C . THR A 1 86 ? -6.639 -0.239 16.746 1.00 92.12 86 THR A C 1
ATOM 674 O O . THR A 1 86 ? -6.302 0.831 17.255 1.00 92.12 86 THR A O 1
ATOM 677 N N . GLY A 1 87 ? -7.396 -0.287 15.643 1.00 92.31 87 GLY A N 1
ATOM 678 C CA . GLY A 1 87 ? -7.939 0.885 14.950 1.00 92.31 87 GLY A CA 1
ATOM 679 C C . GLY A 1 87 ? -9.423 1.159 15.226 1.00 92.31 87 GLY A C 1
ATOM 680 O O . GLY A 1 87 ? -10.154 0.336 15.781 1.00 92.31 87 GLY A O 1
ATOM 681 N N . ASP A 1 88 ? -9.882 2.333 14.788 1.00 94.75 88 ASP A N 1
ATOM 682 C CA . ASP A 1 88 ? -11.303 2.717 14.728 1.00 94.75 88 ASP A CA 1
ATOM 683 C C . ASP A 1 88 ? -11.864 2.631 13.296 1.00 94.75 88 ASP A C 1
ATOM 685 O O . ASP A 1 88 ? -13.079 2.639 13.078 1.00 94.75 88 ASP A O 1
ATOM 689 N N . GLY A 1 89 ? -10.975 2.543 12.307 1.00 95.56 89 GLY A N 1
ATOM 690 C CA . GLY A 1 89 ? -11.311 2.330 10.911 1.00 95.56 89 GLY A CA 1
ATOM 691 C C . GLY A 1 89 ? -10.082 2.050 10.056 1.00 95.56 89 GLY A C 1
ATOM 692 O O . GLY A 1 89 ? -8.947 2.328 10.451 1.00 95.56 89 GLY A O 1
ATOM 693 N N . PHE A 1 90 ? -10.299 1.534 8.853 1.00 97.31 90 PHE A N 1
ATOM 694 C CA . PHE A 1 90 ? -9.257 1.436 7.842 1.00 97.31 90 PHE A CA 1
ATOM 695 C C . PHE A 1 90 ? -9.804 1.587 6.424 1.00 97.31 90 PHE A C 1
ATOM 697 O O . PHE A 1 90 ? -10.973 1.308 6.145 1.00 97.31 90 PHE A O 1
ATOM 704 N N . CYS A 1 91 ? -8.926 2.014 5.521 1.00 97.75 91 CYS A N 1
ATOM 705 C CA . CYS A 1 91 ? -9.191 2.136 4.099 1.00 97.75 91 CYS A CA 1
ATOM 706 C C . CYS A 1 91 ? -8.121 1.457 3.264 1.00 97.75 91 CYS A C 1
ATOM 708 O O . CYS A 1 91 ? -6.933 1.610 3.531 1.00 97.75 91 CYS A O 1
ATOM 710 N N . ILE A 1 92 ? -8.559 0.793 2.201 1.00 98.38 92 ILE A N 1
ATOM 711 C CA . ILE A 1 92 ? -7.709 0.233 1.157 1.00 98.38 92 ILE A CA 1
ATOM 712 C C . ILE A 1 92 ? -8.080 0.913 -0.159 1.00 98.38 92 ILE A C 1
ATOM 714 O O . ILE A 1 92 ? -9.252 0.921 -0.534 1.00 98.38 92 ILE A O 1
ATOM 718 N N . PHE A 1 93 ? -7.083 1.467 -0.843 1.00 97.75 93 PHE A N 1
ATOM 719 C CA . PHE A 1 93 ? -7.202 2.138 -2.134 1.00 97.75 93 PHE A CA 1
ATOM 720 C C . PHE A 1 93 ? -6.250 1.496 -3.143 1.00 97.75 93 PHE A C 1
ATOM 722 O O . PHE A 1 93 ? -5.046 1.428 -2.897 1.00 97.75 93 PHE A O 1
ATOM 729 N N . GLU A 1 94 ? -6.787 1.055 -4.281 1.00 97.38 94 GLU A N 1
ATOM 730 C CA . GLU A 1 94 ? -6.031 0.404 -5.356 1.00 97.38 94 GLU A CA 1
ATOM 731 C C . GLU A 1 94 ? -6.392 1.021 -6.718 1.00 97.38 94 GLU A C 1
ATOM 733 O O . GLU A 1 94 ? -7.573 1.176 -7.031 1.00 97.38 94 GLU A O 1
ATOM 738 N N . LEU A 1 95 ? -5.399 1.391 -7.537 1.00 94.75 95 LEU A N 1
ATOM 739 C CA . LEU A 1 95 ? -5.612 1.983 -8.878 1.00 94.75 95 LEU A CA 1
ATOM 740 C C . LEU A 1 95 ? -5.654 0.937 -9.998 1.00 94.75 95 LEU A C 1
ATOM 742 O O . LEU A 1 95 ? -5.983 1.234 -11.146 1.00 94.75 95 LEU A O 1
ATOM 746 N N . GLN A 1 96 ? -5.313 -0.300 -9.666 1.00 93.81 96 GLN A N 1
ATOM 747 C CA . GLN A 1 96 ? -5.297 -1.432 -10.571 1.00 93.81 96 GLN A CA 1
ATOM 748 C C . GLN A 1 96 ? -6.233 -2.522 -10.058 1.00 93.81 96 GLN A C 1
ATOM 750 O O . GLN A 1 96 ? -6.668 -2.515 -8.911 1.00 93.81 96 GLN A O 1
ATOM 755 N N . ALA A 1 97 ? -6.602 -3.452 -10.930 1.00 95.31 97 ALA A N 1
ATOM 756 C CA . ALA A 1 97 ? -7.421 -4.597 -10.571 1.00 95.31 97 ALA A CA 1
ATOM 757 C C . ALA A 1 97 ? -7.168 -5.758 -11.530 1.00 95.31 97 ALA A C 1
ATOM 759 O O . ALA A 1 97 ? -6.594 -5.583 -12.604 1.00 95.31 97 ALA A O 1
ATOM 760 N N . ARG A 1 98 ? -7.661 -6.942 -11.163 1.00 95.25 98 ARG A N 1
ATOM 761 C CA . ARG A 1 98 ? -7.618 -8.159 -11.987 1.00 95.25 98 ARG A CA 1
ATOM 762 C C . ARG A 1 98 ? -8.631 -8.095 -13.129 1.00 95.25 98 ARG A C 1
ATOM 764 O O . ARG A 1 98 ? -9.632 -8.802 -13.120 1.00 95.25 98 ARG A O 1
ATOM 771 N N . ASN A 1 99 ? -8.424 -7.186 -14.078 1.00 94.00 99 ASN A N 1
ATOM 772 C CA . ASN A 1 99 ? -9.247 -7.067 -15.279 1.00 94.00 99 ASN A CA 1
ATOM 773 C C . ASN A 1 99 ? -8.433 -6.548 -16.471 1.00 94.00 99 ASN A C 1
ATOM 775 O O . ASN A 1 99 ? -7.398 -5.905 -16.310 1.00 94.00 99 ASN A O 1
ATOM 779 N N . PHE A 1 100 ? -8.953 -6.799 -17.671 1.00 93.94 100 PHE A N 1
ATOM 780 C CA . PHE A 1 100 ? -8.299 -6.470 -18.935 1.00 93.94 100 PHE A CA 1
ATOM 781 C C . PHE A 1 100 ? -7.964 -4.977 -19.100 1.00 93.94 100 PHE A C 1
ATOM 783 O O . PHE A 1 100 ? -6.874 -4.644 -19.556 1.00 93.94 100 PHE A O 1
ATOM 790 N N . LEU A 1 101 ? -8.853 -4.070 -18.678 1.00 92.94 101 LEU A N 1
ATOM 791 C CA . LEU A 1 101 ? -8.619 -2.625 -18.795 1.00 92.94 101 LEU A CA 1
ATOM 792 C C . LEU A 1 101 ? -7.459 -2.155 -17.916 1.00 92.94 101 LEU A C 1
ATOM 794 O O . LEU A 1 101 ? -6.681 -1.306 -18.343 1.00 92.94 101 LEU A O 1
ATOM 798 N N . SER A 1 102 ? -7.304 -2.726 -16.720 1.00 94.00 102 SER A N 1
ATOM 799 C CA . SER A 1 102 ? -6.157 -2.441 -15.858 1.00 94.00 102 SER A CA 1
ATOM 800 C C . SER A 1 102 ? -4.846 -2.942 -16.470 1.00 94.00 102 SER A C 1
ATOM 802 O O . SER A 1 102 ? -3.863 -2.209 -16.426 1.00 94.00 102 SER A O 1
ATOM 804 N N . PHE A 1 103 ? -4.828 -4.117 -17.114 1.00 95.00 103 PHE A N 1
ATOM 805 C CA . PHE A 1 103 ? -3.641 -4.587 -17.848 1.00 95.00 103 PHE A CA 1
ATOM 806 C C . PHE A 1 103 ? -3.284 -3.662 -19.017 1.00 95.00 103 PHE A C 1
ATOM 808 O O . PHE A 1 103 ? -2.116 -3.309 -19.180 1.00 95.00 103 PHE A O 1
ATOM 815 N N . ILE A 1 104 ? -4.274 -3.203 -19.791 1.00 93.50 104 ILE A N 1
ATOM 816 C CA . ILE A 1 104 ? -4.056 -2.216 -20.862 1.00 93.50 104 ILE A CA 1
ATOM 817 C C . ILE A 1 104 ? -3.500 -0.914 -20.287 1.00 93.50 104 ILE A C 1
ATOM 819 O O . ILE A 1 104 ? -2.506 -0.395 -20.791 1.00 93.50 104 ILE A O 1
ATOM 823 N N . MET A 1 105 ? -4.119 -0.392 -19.225 1.00 92.00 105 MET A N 1
ATOM 824 C CA . MET A 1 105 ? -3.668 0.835 -18.573 1.00 92.00 105 MET A CA 1
ATOM 825 C C . MET A 1 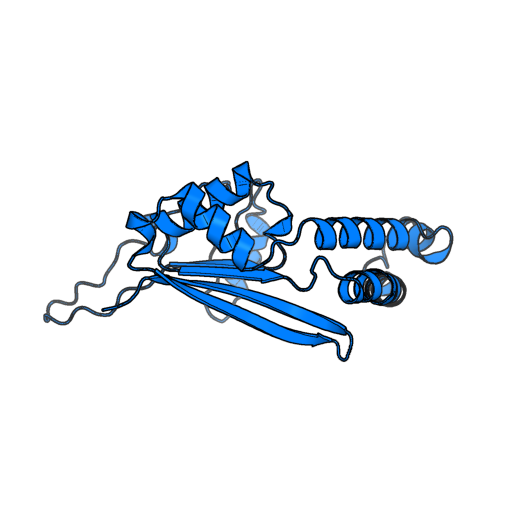105 ? -2.210 0.701 -18.137 1.00 92.00 105 MET A C 1
ATOM 827 O O . MET A 1 105 ? -1.412 1.582 -18.436 1.00 92.00 105 MET A O 1
ATOM 831 N N . VAL A 1 106 ? -1.844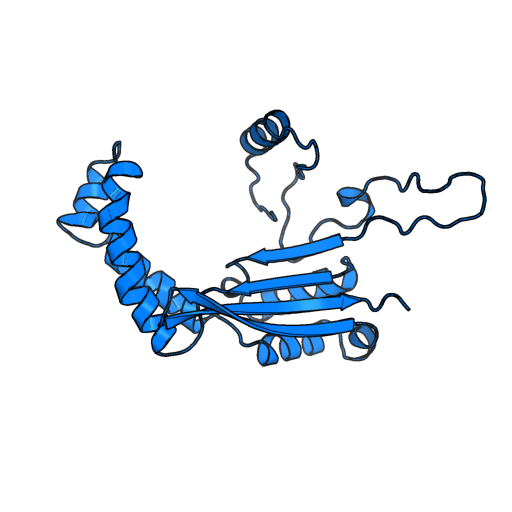 -0.412 -17.497 1.00 93.00 106 VAL A N 1
ATOM 832 C CA . VAL A 1 106 ? -0.469 -0.648 -17.051 1.00 93.00 106 VAL A CA 1
ATOM 833 C C . VAL A 1 106 ? 0.506 -0.746 -18.224 1.00 93.00 106 VAL A C 1
ATOM 835 O O . VAL A 1 106 ? 1.589 -0.174 -18.159 1.00 93.00 106 VAL A O 1
ATOM 838 N N . SER A 1 107 ? 0.110 -1.416 -19.306 1.00 93.00 107 SER A N 1
ATOM 839 C CA . SER A 1 107 ? 0.946 -1.612 -20.500 1.00 93.00 107 SER A CA 1
ATOM 840 C C . SER A 1 107 ? 1.233 -0.328 -21.264 1.00 93.00 107 SER A C 1
ATOM 842 O O . SER A 1 107 ? 2.261 -0.222 -21.922 1.00 93.00 107 SER A O 1
ATOM 844 N N . LEU A 1 108 ? 0.301 0.624 -21.236 1.00 90.19 108 LEU A N 1
ATOM 845 C CA . LEU A 1 108 ? 0.385 1.832 -22.052 1.00 90.19 108 LEU A CA 1
ATOM 846 C C . LEU A 1 108 ? 0.815 3.040 -21.225 1.00 90.19 108 LEU A C 1
ATOM 848 O O . LEU A 1 108 ? 1.747 3.748 -21.598 1.00 90.19 108 LEU A O 1
ATOM 852 N N . LEU A 1 109 ? 0.149 3.276 -20.094 1.00 88.44 109 LEU A N 1
ATOM 853 C CA . LEU A 1 109 ? 0.309 4.508 -19.332 1.00 88.44 109 LEU A CA 1
ATOM 854 C C . LEU A 1 109 ? 1.642 4.551 -18.582 1.00 88.44 109 LEU A C 1
ATOM 856 O O . LEU A 1 109 ? 2.300 5.588 -18.603 1.00 88.44 109 LEU A O 1
ATOM 860 N N . TRP A 1 110 ? 2.068 3.450 -17.953 1.00 86.81 110 TRP A N 1
ATOM 861 C CA . TRP A 1 110 ? 3.307 3.443 -17.163 1.00 86.81 110 TRP A CA 1
ATOM 862 C C . TRP A 1 110 ? 4.576 3.517 -18.022 1.00 86.81 110 TRP A C 1
ATOM 864 O O . TRP A 1 110 ? 5.426 4.359 -17.723 1.00 86.81 110 TRP A O 1
ATOM 874 N N . PRO A 1 111 ? 4.723 2.750 -19.122 1.00 90.00 111 PRO A N 1
ATOM 875 C CA . PRO A 1 111 ? 5.848 2.923 -20.041 1.00 90.00 111 PRO A CA 1
ATOM 876 C C . PRO A 1 111 ? 5.909 4.318 -20.650 1.00 90.00 111 PRO A C 1
ATOM 878 O O . PRO A 1 111 ? 6.980 4.912 -20.737 1.00 90.00 111 PRO A O 1
ATOM 881 N N . LEU A 1 112 ? 4.759 4.877 -21.030 1.00 91.88 112 LEU A N 1
ATOM 882 C CA . LEU A 1 112 ? 4.713 6.237 -21.549 1.00 91.88 112 LEU A CA 1
ATOM 883 C C . LEU A 1 112 ? 5.151 7.248 -20.481 1.00 91.88 112 LEU A C 1
ATOM 885 O O . LEU A 1 112 ? 5.966 8.126 -20.761 1.00 91.88 112 LEU A O 1
ATOM 889 N N . ALA A 1 113 ? 4.669 7.091 -19.246 1.00 91.50 113 ALA A N 1
ATOM 890 C CA . ALA A 1 113 ? 5.062 7.940 -18.131 1.00 91.50 113 ALA A CA 1
ATOM 891 C C . ALA A 1 113 ? 6.571 7.866 -17.861 1.00 91.50 113 ALA A C 1
ATOM 893 O O . ALA A 1 113 ? 7.185 8.919 -17.701 1.00 91.50 113 ALA A O 1
ATOM 894 N N . ILE A 1 114 ? 7.201 6.679 -17.860 1.00 92.25 114 ILE A N 1
ATOM 895 C CA . ILE A 1 114 ? 8.654 6.605 -17.622 1.00 92.25 114 ILE A CA 1
ATOM 896 C C . ILE A 1 114 ? 9.441 7.231 -18.754 1.00 92.25 114 ILE A C 1
ATOM 898 O O . ILE A 1 114 ? 10.379 7.962 -18.484 1.00 92.25 114 ILE A O 1
ATOM 902 N N . VAL A 1 115 ? 9.059 6.997 -20.007 1.00 91.94 115 VAL A N 1
ATOM 903 C CA . VAL A 1 115 ? 9.767 7.560 -21.164 1.00 91.94 115 VAL A CA 1
ATOM 904 C C . VAL A 1 115 ? 9.698 9.090 -21.143 1.00 91.94 115 VAL A C 1
ATOM 906 O O . VAL A 1 115 ? 10.682 9.747 -21.457 1.00 91.94 115 VAL A O 1
ATOM 909 N N . ILE A 1 116 ? 8.574 9.673 -20.718 1.00 94.25 116 ILE A N 1
ATOM 910 C CA . ILE A 1 116 ? 8.421 11.132 -20.616 1.00 94.25 116 ILE A CA 1
ATOM 911 C C . ILE A 1 116 ? 9.151 11.698 -19.392 1.00 94.25 116 ILE A C 1
ATOM 913 O O . ILE A 1 116 ? 9.772 12.756 -19.474 1.00 94.25 116 ILE A O 1
ATOM 917 N N . LEU A 1 117 ? 9.062 11.026 -18.244 1.00 94.75 117 LEU A N 1
ATOM 918 C CA . LEU A 1 117 ? 9.533 11.558 -16.963 1.00 94.75 117 LEU A CA 1
ATOM 919 C C . LEU A 1 117 ? 10.984 11.175 -16.640 1.00 94.75 117 LEU A C 1
ATOM 921 O O . LEU A 1 117 ? 11.624 11.835 -15.819 1.00 94.75 117 LEU A O 1
ATOM 925 N N . ALA A 1 118 ? 11.541 10.152 -17.288 1.00 94.12 118 ALA A N 1
ATOM 926 C CA . ALA A 1 118 ? 12.915 9.700 -17.084 1.00 94.12 118 ALA A CA 1
ATOM 927 C C . ALA A 1 118 ? 13.975 10.802 -17.240 1.00 94.12 118 ALA A C 1
ATOM 929 O O . ALA A 1 118 ? 14.902 10.791 -16.433 1.00 94.12 118 ALA A O 1
ATOM 930 N N . PRO A 1 119 ? 13.886 11.785 -18.162 1.00 92.44 119 PRO A N 1
ATOM 931 C CA . PRO A 1 119 ? 14.874 12.861 -18.220 1.00 92.44 119 PRO A CA 1
ATOM 932 C C . PRO A 1 119 ? 14.886 13.704 -16.946 1.00 92.44 119 PRO A C 1
ATOM 934 O O . PRO A 1 119 ? 15.933 14.221 -16.589 1.00 92.44 119 PRO A O 1
ATOM 937 N N . ILE A 1 120 ? 13.747 13.829 -16.256 1.00 95.25 120 ILE A N 1
ATOM 938 C CA . ILE A 1 120 ? 13.611 14.613 -15.024 1.00 95.25 120 ILE A CA 1
ATOM 939 C C . ILE A 1 120 ? 14.094 13.794 -13.825 1.00 95.25 120 ILE A C 1
ATOM 941 O O . ILE A 1 120 ? 14.885 14.280 -13.024 1.00 95.25 120 ILE A O 1
ATOM 945 N N . TYR A 1 121 ? 13.658 12.537 -13.698 1.00 91.19 121 TYR A N 1
ATOM 946 C CA . TYR A 1 121 ? 14.000 11.704 -12.536 1.00 91.19 121 TYR A CA 1
ATOM 947 C C . TYR A 1 121 ? 15.387 11.062 -12.621 1.00 91.19 121 TYR A C 1
ATOM 949 O O . TYR A 1 121 ? 16.011 10.798 -11.594 1.00 91.19 121 TYR A O 1
ATOM 957 N N . PHE A 1 122 ? 15.880 10.792 -13.829 1.00 92.62 122 PHE A N 1
ATOM 958 C CA . PHE A 1 122 ? 17.147 10.101 -14.074 1.00 92.62 122 PHE A CA 1
ATOM 959 C C . PHE A 1 122 ? 18.204 11.002 -14.720 1.00 92.62 122 PHE A C 1
ATOM 961 O O . PHE A 1 122 ? 19.188 10.486 -15.245 1.00 92.62 122 PHE A O 1
ATOM 968 N N . TYR A 1 123 ? 18.053 12.331 -14.637 1.00 92.56 123 TYR A N 1
ATOM 969 C CA . TYR A 1 123 ? 18.996 13.299 -15.218 1.00 92.56 123 TYR A CA 1
ATOM 970 C C . TYR A 1 123 ? 20.457 13.047 -14.804 1.00 92.56 123 TYR A C 1
ATOM 972 O O . TYR A 1 123 ? 21.362 13.123 -15.628 1.00 92.56 123 TYR A O 1
ATOM 980 N N . ASN A 1 124 ? 20.681 12.653 -13.546 1.00 94.00 124 ASN A N 1
ATOM 981 C CA . ASN A 1 124 ? 22.001 12.334 -12.992 1.00 94.00 124 ASN A CA 1
ATOM 982 C C . ASN A 1 124 ? 22.384 10.847 -13.101 1.00 94.00 124 ASN A C 1
ATOM 984 O O . ASN A 1 124 ? 23.305 10.389 -12.426 1.00 94.00 124 ASN A O 1
ATOM 988 N N . SER A 1 125 ? 21.675 10.056 -13.906 1.00 92.81 125 SER A N 1
ATOM 989 C CA . SER A 1 125 ? 21.921 8.618 -14.035 1.00 92.81 125 SER A CA 1
ATOM 990 C C . SER A 1 125 ? 21.889 8.172 -15.500 1.00 92.81 125 SER A C 1
ATOM 992 O O . SER A 1 125 ? 20.897 7.597 -15.956 1.00 92.81 125 SER A O 1
ATOM 994 N N . PRO A 1 126 ? 22.998 8.371 -16.244 1.00 92.94 126 PRO A N 1
ATOM 995 C CA . PRO A 1 126 ? 23.089 7.994 -17.655 1.00 92.94 126 PRO A CA 1
ATOM 996 C C . PRO A 1 126 ? 22.737 6.524 -17.910 1.00 92.94 126 PRO A C 1
ATOM 998 O O . PRO A 1 126 ? 22.047 6.214 -18.876 1.00 92.94 126 PRO A O 1
ATOM 1001 N N . GLY A 1 127 ? 23.128 5.621 -17.003 1.00 94.88 127 GLY A N 1
ATOM 1002 C CA . GLY A 1 127 ? 22.780 4.201 -17.098 1.00 94.88 127 GLY A CA 1
ATOM 1003 C C . GLY A 1 127 ? 21.269 3.954 -17.092 1.00 94.88 127 GLY A C 1
ATOM 1004 O O . GLY A 1 127 ? 20.770 3.197 -17.920 1.00 94.88 127 GLY A O 1
ATOM 1005 N N . ARG A 1 128 ? 20.510 4.637 -16.222 1.00 93.12 128 ARG A N 1
ATOM 1006 C CA . ARG A 1 128 ? 19.042 4.512 -16.194 1.00 93.12 128 ARG A CA 1
ATOM 1007 C C . ARG A 1 128 ? 18.404 5.052 -17.472 1.00 93.12 128 ARG A C 1
ATOM 1009 O O . ARG A 1 128 ? 17.444 4.457 -17.946 1.00 93.12 128 ARG A O 1
ATOM 1016 N N . LEU A 1 129 ? 18.949 6.120 -18.058 1.00 94.94 129 LEU A N 1
ATOM 1017 C CA . LEU A 1 129 ? 18.477 6.648 -19.344 1.00 94.94 129 LEU A CA 1
ATOM 1018 C C . LEU A 1 129 ? 18.740 5.653 -20.488 1.00 94.94 129 LEU A C 1
ATOM 1020 O O . LEU A 1 129 ? 17.835 5.382 -21.274 1.00 94.94 129 LEU A O 1
ATOM 1024 N N . VAL A 1 130 ? 19.925 5.031 -20.539 1.00 96.25 130 VAL A N 1
ATOM 1025 C CA . VAL A 1 130 ? 20.244 3.966 -21.512 1.00 96.25 130 VAL A CA 1
ATOM 1026 C C . VAL A 1 130 ? 19.258 2.801 -21.394 1.00 96.25 130 VAL A C 1
ATOM 1028 O O . VAL A 1 130 ? 18.6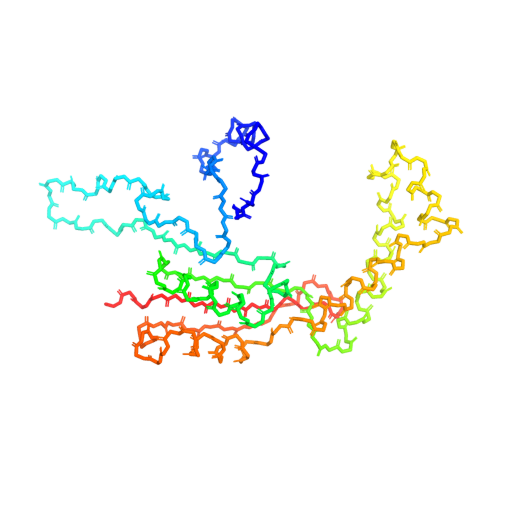81 2.389 -22.401 1.00 96.25 130 VAL A O 1
ATOM 1031 N N . PHE A 1 131 ? 18.997 2.325 -20.173 1.00 96.31 131 PHE A N 1
ATOM 1032 C CA . PHE A 1 131 ? 18.044 1.237 -19.921 1.00 96.31 131 PHE A CA 1
ATOM 1033 C C . PHE A 1 131 ? 16.561 1.649 -19.997 1.00 96.31 131 PHE A C 1
ATOM 1035 O O . PHE A 1 131 ? 15.668 0.816 -19.822 1.00 96.31 131 PHE A O 1
ATOM 1042 N N . THR A 1 132 ? 16.282 2.930 -20.238 1.00 95.12 132 THR A N 1
ATOM 1043 C CA . THR A 1 132 ? 14.928 3.426 -20.506 1.00 95.12 132 THR A CA 1
ATOM 1044 C C . THR A 1 132 ? 14.684 3.556 -22.008 1.00 95.12 132 THR A C 1
ATOM 1046 O O . THR A 1 132 ? 13.630 3.137 -22.475 1.00 95.12 132 THR A O 1
ATOM 1049 N N . TYR A 1 133 ? 15.650 4.088 -22.769 1.00 95.00 133 TYR A N 1
ATOM 1050 C CA . TYR A 1 133 ? 15.456 4.432 -24.186 1.00 95.00 133 TYR A CA 1
ATOM 1051 C C . TYR A 1 133 ? 16.101 3.475 -25.188 1.00 95.00 133 TYR A C 1
ATOM 1053 O O . TYR A 1 133 ? 15.498 3.200 -26.220 1.00 95.00 133 TYR A O 1
ATOM 1061 N N . LEU A 1 134 ? 17.326 2.999 -24.930 1.00 95.38 134 LEU A N 1
ATOM 1062 C CA . LEU A 1 134 ? 18.076 2.183 -25.898 1.00 95.38 134 LEU A CA 1
ATOM 1063 C C . LEU A 1 134 ? 17.811 0.695 -25.703 1.00 95.38 134 LEU A C 1
ATOM 1065 O O . LEU A 1 134 ? 17.580 -0.037 -26.660 1.00 95.38 134 LEU A O 1
ATOM 1069 N N . VAL A 1 135 ? 17.831 0.256 -24.448 1.00 96.06 135 VAL A N 1
ATOM 1070 C CA . VAL A 1 135 ? 17.524 -1.118 -24.056 1.00 96.06 135 VAL A CA 1
ATOM 1071 C C . VAL A 1 135 ? 16.415 -1.018 -23.017 1.00 96.06 135 VAL A C 1
ATOM 1073 O O . VAL A 1 135 ? 16.749 -0.820 -21.856 1.00 96.06 135 VAL A O 1
ATOM 1076 N N . PRO A 1 136 ? 15.120 -1.070 -23.389 1.00 92.31 136 PRO A N 1
ATOM 1077 C CA . PRO A 1 136 ? 13.996 -0.659 -22.536 1.00 92.31 136 PRO A CA 1
ATOM 1078 C C . PRO A 1 136 ? 13.674 -1.658 -21.403 1.00 92.31 136 PRO A C 1
ATOM 1080 O O . PRO A 1 136 ? 12.524 -2.041 -21.185 1.00 92.31 136 PRO A O 1
ATOM 1083 N N . CYS A 1 137 ? 14.691 -2.060 -20.641 1.00 95.50 137 CYS A N 1
ATOM 1084 C CA . CYS A 1 137 ? 14.584 -2.891 -19.452 1.00 95.50 137 CYS A CA 1
ATOM 108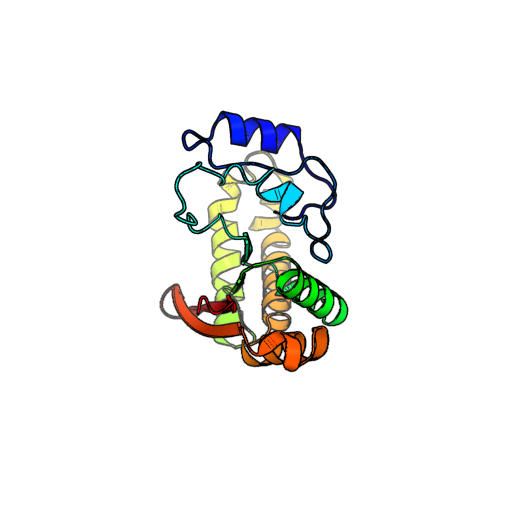5 C C . CYS A 1 137 ? 13.712 -2.220 -18.391 1.00 95.50 137 CYS A C 1
ATOM 1087 O O . CYS A 1 137 ? 12.883 -2.889 -17.785 1.00 95.50 137 CYS A O 1
ATOM 1089 N N . VAL A 1 138 ? 13.870 -0.907 -18.174 1.00 93.44 138 VAL A N 1
ATOM 1090 C CA . VAL A 1 138 ? 13.094 -0.177 -17.159 1.00 93.44 138 VAL A CA 1
ATOM 1091 C C . VAL A 1 138 ? 11.594 -0.188 -17.497 1.00 93.44 138 VAL A C 1
ATOM 1093 O O . VAL A 1 138 ? 10.827 -0.658 -16.657 1.00 93.44 138 VAL A O 1
ATOM 1096 N N . PRO A 1 139 ? 11.148 0.227 -18.704 1.00 94.25 139 PRO A N 1
ATOM 1097 C CA . PRO A 1 139 ? 9.752 0.074 -19.112 1.00 94.25 139 PRO A CA 1
ATOM 1098 C C . PRO A 1 139 ? 9.222 -1.357 -18.965 1.00 94.25 139 PRO A C 1
ATOM 1100 O O . PRO A 1 139 ? 8.127 -1.546 -18.441 1.00 94.25 139 PRO A O 1
ATOM 1103 N N . PHE A 1 140 ? 9.996 -2.364 -19.384 1.00 95.00 140 PHE A N 1
ATOM 1104 C CA . PHE A 1 140 ? 9.575 -3.764 -19.313 1.00 95.00 140 PHE A CA 1
ATOM 1105 C C . PHE A 1 140 ? 9.348 -4.234 -17.872 1.00 95.00 140 PHE A C 1
ATOM 1107 O O . PHE A 1 140 ? 8.295 -4.793 -17.562 1.00 95.00 140 PHE A O 1
ATOM 1114 N N . VAL A 1 141 ? 10.309 -3.970 -16.981 1.00 94.94 141 VAL A N 1
ATOM 1115 C CA . VAL A 1 141 ? 10.198 -4.313 -15.558 1.00 94.94 141 VAL A CA 1
ATOM 1116 C C . VAL A 1 141 ? 8.988 -3.621 -14.938 1.00 94.94 141 VAL A C 1
ATOM 1118 O O . VAL A 1 141 ? 8.271 -4.249 -14.167 1.00 94.94 141 VAL A O 1
ATOM 1121 N N . TRP A 1 142 ? 8.708 -2.371 -15.312 1.00 93.75 142 TRP A N 1
ATOM 1122 C CA . TRP A 1 142 ? 7.568 -1.640 -14.761 1.00 93.75 142 TRP A CA 1
ATOM 1123 C C . TRP A 1 142 ? 6.215 -2.205 -15.204 1.00 93.75 142 TRP A C 1
ATOM 1125 O O . TRP A 1 142 ? 5.296 -2.297 -14.392 1.00 93.75 142 TRP A O 1
ATOM 1135 N N . VAL A 1 143 ? 6.089 -2.636 -16.465 1.00 95.62 143 VAL A N 1
ATOM 1136 C CA . VAL A 1 143 ? 4.877 -3.329 -16.942 1.00 95.62 143 VAL A CA 1
ATOM 1137 C C . VAL A 1 143 ? 4.706 -4.659 -16.226 1.00 95.62 143 VAL A C 1
ATOM 1139 O O . VAL A 1 143 ? 3.604 -4.967 -15.777 1.00 95.62 143 VAL A O 1
ATOM 1142 N N . PHE A 1 144 ? 5.784 -5.437 -16.103 1.00 96.69 144 PHE A N 1
ATOM 1143 C CA . PHE A 1 144 ? 5.743 -6.719 -15.411 1.00 96.69 144 PHE A CA 1
ATOM 1144 C C . PHE A 1 144 ? 5.321 -6.552 -13.948 1.00 96.69 144 PHE A C 1
ATOM 1146 O O . PHE A 1 144 ? 4.391 -7.219 -13.502 1.00 96.69 144 PHE A O 1
ATOM 1153 N N . ASP A 1 145 ? 5.942 -5.621 -13.226 1.00 95.25 145 ASP A N 1
ATOM 1154 C CA . ASP A 1 145 ? 5.577 -5.296 -11.848 1.00 95.25 145 ASP A CA 1
ATOM 1155 C C . ASP A 1 145 ? 4.104 -4.872 -11.748 1.00 95.25 145 ASP A C 1
ATOM 1157 O O . ASP A 1 145 ? 3.335 -5.446 -10.979 1.00 95.25 145 ASP A O 1
ATOM 1161 N N . GLY A 1 146 ? 3.652 -3.979 -12.631 1.00 95.69 146 GLY A N 1
ATOM 1162 C CA . GLY A 1 146 ? 2.252 -3.570 -12.684 1.00 95.69 146 GLY A CA 1
ATOM 1163 C C . GLY A 1 146 ? 1.285 -4.720 -12.999 1.00 95.69 146 GLY A C 1
ATOM 1164 O O . GLY A 1 146 ? 0.174 -4.741 -12.471 1.00 95.69 146 GLY A O 1
ATOM 1165 N N . TYR A 1 147 ? 1.687 -5.707 -13.806 1.00 97.25 147 TYR A N 1
ATOM 1166 C CA . TYR A 1 147 ? 0.895 -6.916 -14.055 1.00 97.25 147 TYR A CA 1
ATOM 1167 C C . TYR A 1 147 ? 0.775 -7.773 -12.798 1.00 97.25 147 TYR A C 1
ATOM 1169 O O . TYR A 1 147 ? -0.322 -8.244 -12.487 1.00 97.25 147 TYR A O 1
ATOM 1177 N N . ILE A 1 148 ? 1.871 -7.957 -12.059 1.00 97.25 148 ILE A N 1
ATOM 1178 C CA . ILE A 1 148 ? 1.845 -8.653 -10.771 1.00 97.25 148 ILE A CA 1
ATOM 1179 C C . ILE A 1 148 ? 0.937 -7.902 -9.792 1.00 97.25 148 ILE A C 1
ATOM 1181 O O . ILE A 1 148 ? 0.087 -8.524 -9.153 1.00 97.25 148 ILE A O 1
ATOM 1185 N N . SER A 1 149 ? 1.009 -6.572 -9.744 1.00 96.75 149 SER A N 1
ATOM 1186 C CA . SER A 1 149 ? 0.121 -5.743 -8.923 1.00 96.75 149 SER A CA 1
ATOM 1187 C C . SER A 1 149 ? -1.345 -5.885 -9.332 1.00 96.75 149 SER A C 1
ATOM 1189 O O . SER A 1 149 ? -2.205 -6.057 -8.465 1.00 96.75 149 SER A O 1
ATOM 1191 N N . CYS A 1 150 ? -1.659 -5.919 -10.635 1.00 96.69 150 CYS A N 1
ATOM 1192 C CA . CYS A 1 150 ? -2.998 -6.258 -11.120 1.00 96.69 150 CYS A CA 1
ATOM 1193 C C . CYS A 1 150 ? -3.439 -7.613 -10.568 1.00 96.69 150 CYS A C 1
ATOM 1195 O O . CYS A 1 150 ? -4.469 -7.669 -9.901 1.00 96.69 150 CYS A O 1
ATOM 1197 N N . LEU A 1 151 ? -2.652 -8.671 -10.795 1.00 96.94 151 LEU A N 1
ATOM 1198 C CA . LEU A 1 151 ? -2.940 -10.059 -10.407 1.00 96.94 151 LEU A CA 1
ATOM 1199 C C . LEU A 1 151 ? -3.059 -10.281 -8.897 1.00 96.94 151 LEU A C 1
ATOM 1201 O O . LEU A 1 151 ? -3.754 -11.204 -8.477 1.00 96.94 151 LEU A O 1
ATOM 1205 N N . ARG A 1 152 ? -2.416 -9.447 -8.081 1.00 96.94 152 ARG A N 1
ATOM 1206 C CA . ARG A 1 152 ? -2.474 -9.521 -6.615 1.00 96.94 152 ARG A CA 1
ATOM 1207 C C . ARG A 1 152 ? -3.498 -8.577 -5.994 1.00 96.94 152 ARG A C 1
ATOM 1209 O O . ARG A 1 152 ? -3.731 -8.629 -4.786 1.00 96.94 152 ARG A O 1
ATOM 1216 N N . THR A 1 153 ? -4.143 -7.727 -6.792 1.00 97.50 153 THR A N 1
ATOM 1217 C CA . THR A 1 153 ? -5.167 -6.824 -6.271 1.00 97.50 153 THR A CA 1
ATOM 1218 C C . THR A 1 153 ? -6.462 -7.574 -5.980 1.00 97.50 153 THR A C 1
ATOM 1220 O O . THR A 1 153 ? -7.122 -8.114 -6.874 1.00 97.50 153 THR A O 1
ATOM 1223 N N . ARG A 1 154 ? -6.842 -7.565 -4.702 1.00 96.81 154 ARG A N 1
ATOM 1224 C CA . ARG A 1 154 ? -8.042 -8.224 -4.185 1.00 96.81 154 ARG A CA 1
ATOM 1225 C C . ARG A 1 154 ? -9.291 -7.383 -4.433 1.00 96.81 154 ARG A C 1
ATOM 1227 O O . ARG A 1 154 ? -9.269 -6.154 -4.400 1.00 96.81 154 ARG A O 1
ATOM 1234 N N . THR A 1 155 ? -10.403 -8.060 -4.671 1.00 96.81 155 THR A N 1
ATOM 1235 C CA . THR A 1 155 ? -11.730 -7.447 -4.753 1.00 96.81 155 THR A CA 1
ATOM 1236 C C . THR A 1 155 ? -12.250 -7.087 -3.356 1.00 96.81 155 THR A C 1
ATOM 1238 O O . THR A 1 155 ? -11.836 -7.692 -2.365 1.00 96.81 155 THR A O 1
ATOM 1241 N N . PRO A 1 156 ? -13.223 -6.163 -3.242 1.00 96.19 156 PRO A N 1
ATOM 1242 C CA . PRO A 1 156 ? -13.867 -5.868 -1.962 1.00 96.19 156 PRO A CA 1
ATOM 1243 C C . PRO A 1 156 ? -14.473 -7.094 -1.265 1.00 96.19 156 PRO A C 1
ATOM 1245 O O . PRO A 1 156 ? -14.475 -7.167 -0.039 1.00 96.19 156 PRO A O 1
ATOM 1248 N N . ALA A 1 157 ? -14.984 -8.057 -2.039 1.00 96.75 157 ALA A N 1
ATOM 1249 C CA . ALA A 1 157 ? -15.527 -9.300 -1.502 1.00 96.75 157 ALA A CA 1
ATOM 1250 C C . ALA A 1 157 ? -14.425 -10.167 -0.875 1.00 96.75 157 ALA A C 1
ATOM 1252 O O . ALA A 1 157 ? -14.596 -10.639 0.242 1.00 96.75 157 ALA A O 1
ATOM 1253 N N . GLU A 1 158 ? -13.277 -10.304 -1.542 1.00 97.62 158 GLU A N 1
ATOM 1254 C CA . GLU A 1 158 ? -12.127 -11.057 -1.024 1.00 97.62 158 GLU A CA 1
ATOM 1255 C C . GLU A 1 158 ? -11.532 -10.414 0.228 1.00 97.62 158 GLU A C 1
ATOM 1257 O O . GLU A 1 158 ? -11.257 -11.114 1.197 1.00 97.62 158 GLU A O 1
ATOM 1262 N N . VAL A 1 159 ? -11.405 -9.082 0.261 1.00 97.81 159 VAL A N 1
ATOM 1263 C CA . VAL A 1 159 ? -10.978 -8.361 1.474 1.00 97.81 159 VAL A CA 1
ATOM 1264 C C . VAL A 1 159 ? -11.946 -8.631 2.626 1.00 97.81 159 VAL A C 1
ATOM 1266 O O . VAL A 1 159 ? -11.514 -8.901 3.744 1.00 97.81 159 VAL A O 1
ATOM 1269 N N . ARG A 1 160 ? -13.259 -8.614 2.361 1.00 96.56 160 ARG A N 1
ATOM 1270 C CA . ARG A 1 160 ? -14.280 -8.928 3.369 1.00 96.56 160 ARG A CA 1
ATOM 1271 C C . ARG A 1 160 ? -14.179 -10.371 3.862 1.00 96.56 160 ARG A C 1
ATOM 1273 O O . ARG A 1 160 ? -14.387 -10.603 5.048 1.00 96.56 160 ARG A O 1
ATOM 1280 N N . THR A 1 161 ? -13.888 -11.325 2.983 1.00 97.38 161 THR A N 1
ATOM 1281 C CA . THR A 1 161 ? -13.673 -12.729 3.361 1.00 97.38 161 THR A CA 1
ATOM 1282 C C . THR A 1 161 ? -12.443 -12.871 4.254 1.00 97.38 161 THR A C 1
ATOM 1284 O O . THR A 1 161 ? -12.577 -13.371 5.366 1.00 97.38 161 THR A O 1
ATOM 1287 N N . LEU A 1 162 ? -11.293 -12.320 3.848 1.00 97.31 162 LEU A N 1
ATOM 1288 C CA . LEU A 1 162 ? -10.068 -12.338 4.659 1.00 97.31 162 LEU A CA 1
ATOM 1289 C C . LEU A 1 162 ? -10.275 -11.680 6.026 1.00 97.31 162 LEU A C 1
ATOM 1291 O O . LEU A 1 162 ? -9.786 -12.172 7.037 1.00 97.31 162 LEU A O 1
ATOM 1295 N N . MET A 1 163 ? -11.027 -10.580 6.069 1.00 95.75 163 MET A N 1
ATOM 1296 C CA . MET A 1 163 ? -11.370 -9.892 7.311 1.00 95.75 163 MET A CA 1
ATOM 1297 C C . MET A 1 163 ? -12.186 -10.796 8.247 1.00 95.75 163 MET A C 1
ATOM 1299 O O . MET A 1 163 ? -11.843 -10.905 9.420 1.00 95.75 163 MET A O 1
ATOM 1303 N N . ARG A 1 164 ? -13.216 -11.498 7.748 1.00 96.50 164 ARG A N 1
ATOM 1304 C CA . ARG A 1 164 ? -13.992 -12.464 8.555 1.00 96.50 164 ARG A CA 1
ATOM 1305 C C . ARG A 1 164 ? -13.128 -13.614 9.057 1.00 96.50 164 ARG A C 1
ATOM 1307 O O . ARG A 1 164 ? -13.221 -13.969 10.226 1.00 96.50 164 ARG A O 1
ATOM 1314 N N . GLU A 1 165 ? -12.283 -14.176 8.199 1.00 96.81 165 GLU A N 1
ATOM 1315 C CA . GLU A 1 165 ? -11.377 -15.274 8.560 1.00 96.81 165 GLU A CA 1
ATOM 1316 C C . GLU A 1 165 ? -10.340 -14.853 9.609 1.00 96.81 165 GLU A C 1
ATOM 1318 O O . GLU A 1 165 ? -9.921 -15.663 10.432 1.00 96.81 165 GLU A O 1
ATOM 1323 N N . ALA A 1 166 ? -9.923 -13.586 9.596 1.00 95.94 166 ALA A N 1
ATOM 1324 C CA . ALA A 1 166 ? -8.899 -13.068 10.493 1.00 95.94 166 ALA A CA 1
ATOM 1325 C C . ALA A 1 166 ? -9.392 -12.837 11.932 1.00 95.94 166 ALA A C 1
ATOM 1327 O O . ALA A 1 166 ? -8.622 -13.041 12.875 1.00 95.94 166 ALA A O 1
ATOM 1328 N N . VAL A 1 167 ? -10.641 -12.386 12.115 1.00 95.69 167 VAL A N 1
ATOM 1329 C CA . VAL A 1 167 ? -11.158 -11.958 13.434 1.00 95.69 167 VAL A CA 1
ATOM 1330 C C . VAL A 1 167 ? -12.462 -12.624 13.880 1.00 95.69 167 VAL A C 1
ATOM 1332 O O . VAL A 1 167 ? -12.814 -12.512 15.054 1.00 95.69 167 VAL A O 1
ATOM 1335 N N . GLY A 1 168 ? -13.158 -13.330 12.986 1.00 94.25 168 GLY A N 1
ATOM 1336 C CA . GLY A 1 168 ? -14.487 -13.899 13.224 1.00 94.25 168 GLY A CA 1
ATOM 1337 C C . GLY A 1 168 ? -15.624 -12.877 13.091 1.00 94.25 168 GLY A C 1
ATOM 1338 O O . GLY A 1 168 ? -15.432 -11.679 13.283 1.00 94.25 168 GLY A O 1
ATOM 1339 N N . GLU A 1 169 ? -16.833 -13.354 12.778 1.00 92.19 169 GLU A N 1
ATOM 1340 C CA . GLU A 1 169 ? -18.028 -12.510 12.572 1.00 92.19 169 GLU A CA 1
ATOM 1341 C C . GLU A 1 169 ? -18.413 -11.692 13.813 1.00 92.19 169 GLU A C 1
ATOM 1343 O O . GLU A 1 169 ? -18.849 -10.549 13.695 1.00 92.19 169 GLU A O 1
ATOM 1348 N N . ASP A 1 170 ? -18.211 -12.235 15.016 1.00 91.44 170 ASP A N 1
ATOM 1349 C CA . ASP A 1 170 ? -18.606 -11.565 16.258 1.00 91.44 170 ASP A CA 1
ATOM 1350 C C . ASP A 1 170 ? -17.875 -10.240 16.476 1.00 91.44 170 ASP A C 1
ATOM 1352 O O . ASP A 1 170 ? -18.497 -9.256 16.873 1.00 91.44 170 ASP A O 1
ATOM 1356 N N . LYS A 1 171 ? -16.582 -10.178 16.134 1.00 89.75 171 LYS A N 1
ATOM 1357 C CA . LYS A 1 171 ? -15.783 -8.946 16.223 1.00 89.75 171 LYS A CA 1
ATOM 1358 C C . LYS A 1 171 ? -16.133 -7.918 15.143 1.00 89.75 171 LYS A C 1
ATOM 1360 O O . LYS A 1 171 ? -15.683 -6.776 15.226 1.00 89.75 171 LYS A O 1
ATOM 1365 N N . LEU A 1 172 ? -16.905 -8.310 14.128 1.00 92.75 172 LEU A N 1
ATOM 1366 C CA . LEU A 1 172 ? -17.273 -7.469 12.989 1.00 92.75 172 LEU A CA 1
ATOM 1367 C C . LEU A 1 172 ? -18.693 -6.906 13.071 1.00 92.75 172 LEU A C 1
ATOM 1369 O O . LEU A 1 172 ? -19.064 -6.106 12.214 1.00 92.75 172 LEU A O 1
ATOM 1373 N N . ARG A 1 173 ? -19.478 -7.283 14.086 1.00 91.25 173 ARG A N 1
ATOM 1374 C CA . ARG A 1 173 ? -20.879 -6.849 14.236 1.00 91.25 173 ARG A CA 1
ATOM 1375 C C . ARG A 1 173 ? -21.029 -5.331 14.271 1.00 91.25 173 ARG A C 1
ATOM 1377 O O . ARG A 1 173 ? -21.929 -4.796 13.632 1.00 91.25 173 ARG A O 1
ATOM 1384 N N . ASP A 1 174 ? -20.093 -4.659 14.932 1.00 92.62 174 ASP A N 1
ATOM 1385 C CA . ASP A 1 174 ? -20.100 -3.204 15.089 1.00 92.62 174 ASP A CA 1
ATOM 1386 C C . ASP A 1 174 ? -19.334 -2.487 13.965 1.00 92.62 174 ASP A C 1
ATOM 1388 O O . ASP A 1 174 ? -18.998 -1.315 14.096 1.00 92.62 174 ASP A O 1
ATOM 1392 N N . TRP A 1 175 ? -19.008 -3.167 12.858 1.00 95.38 175 TRP A N 1
ATOM 1393 C CA . TRP A 1 175 ? -18.271 -2.576 11.739 1.00 95.38 175 TRP A CA 1
ATOM 1394 C C . TRP A 1 175 ? -19.171 -2.280 10.542 1.00 95.38 175 TRP A C 1
ATOM 1396 O O . TRP A 1 175 ? -19.797 -3.159 9.948 1.00 95.38 175 TRP A O 1
ATOM 1406 N N . ILE A 1 176 ? -19.142 -1.027 10.100 1.00 96.31 176 ILE A N 1
ATOM 1407 C CA . ILE A 1 176 ? -19.760 -0.575 8.858 1.00 96.31 176 ILE A CA 1
ATOM 1408 C C . ILE A 1 176 ? -18.736 -0.723 7.736 1.00 96.31 176 ILE A C 1
ATOM 1410 O O . ILE A 1 176 ? -17.724 -0.024 7.705 1.00 96.31 176 ILE A O 1
ATOM 1414 N N . ILE A 1 177 ? -19.022 -1.615 6.789 1.00 96.38 177 ILE A N 1
ATOM 1415 C CA . ILE A 1 177 ? -18.174 -1.865 5.619 1.00 96.38 177 ILE A CA 1
ATOM 1416 C C . ILE A 1 177 ? -18.805 -1.226 4.383 1.00 96.38 177 ILE A C 1
ATOM 1418 O O . ILE A 1 177 ? -19.975 -1.457 4.075 1.00 96.38 177 ILE A O 1
ATOM 1422 N N . ARG A 1 178 ? -18.011 -0.449 3.646 1.00 97.38 178 ARG A N 1
ATOM 1423 C CA . ARG A 1 178 ? -18.374 0.188 2.378 1.00 97.38 178 ARG A CA 1
ATOM 1424 C C . ARG A 1 178 ? -17.296 -0.085 1.340 1.00 97.38 178 ARG A C 1
ATOM 1426 O O . ARG A 1 178 ? -16.115 -0.181 1.662 1.00 97.38 178 ARG A O 1
ATOM 1433 N N . SER A 1 179 ? -17.688 -0.180 0.081 1.00 97.88 179 SER A N 1
ATOM 1434 C CA . SER A 1 179 ? -16.746 -0.296 -1.027 1.00 97.88 179 SER A CA 1
ATOM 1435 C C . SER A 1 179 ? -17.319 0.327 -2.287 1.00 97.88 179 SER A C 1
ATOM 1437 O O . SER A 1 179 ? -18.533 0.495 -2.417 1.00 97.88 179 SER A O 1
ATOM 1439 N N . GLY A 1 180 ? -16.438 0.680 -3.214 1.00 96.56 180 GLY A N 1
ATOM 1440 C CA . GLY A 1 180 ? -16.835 1.304 -4.463 1.00 96.56 180 GLY A CA 1
ATOM 1441 C C . GLY A 1 180 ? -15.675 1.469 -5.427 1.00 96.56 180 GLY A C 1
ATOM 1442 O O . GLY A 1 180 ? -14.576 0.941 -5.223 1.00 96.56 180 GLY A O 1
ATOM 1443 N N . GLN A 1 181 ? -15.953 2.178 -6.514 1.00 95.75 181 GLN A N 1
ATOM 1444 C CA . GLN A 1 181 ? -14.961 2.507 -7.522 1.00 95.75 181 GLN A CA 1
ATOM 1445 C C . GLN A 1 181 ? -15.237 3.881 -8.122 1.00 95.75 181 GLN A C 1
ATOM 1447 O O . GLN A 1 181 ? -16.390 4.223 -8.360 1.00 95.75 181 GLN A O 1
ATOM 1452 N N . GLU A 1 182 ? -14.176 4.618 -8.421 1.00 94.38 182 GLU A N 1
ATOM 1453 C CA . GLU A 1 182 ? -14.220 5.930 -9.062 1.00 94.38 182 GLU A CA 1
ATOM 1454 C C . GLU A 1 182 ? -13.309 5.949 -10.286 1.00 94.38 182 GLU A C 1
ATOM 1456 O O . GLU A 1 182 ? -12.319 5.220 -10.355 1.00 94.38 182 GLU A O 1
ATOM 1461 N N . THR A 1 183 ? -13.631 6.765 -11.287 1.00 92.94 183 THR A N 1
ATOM 1462 C CA . THR A 1 183 ? -12.768 6.898 -12.473 1.00 92.94 183 THR A CA 1
ATOM 1463 C C . THR A 1 183 ? -11.664 7.906 -12.181 1.00 92.94 183 THR A C 1
ATOM 1465 O O . THR A 1 183 ? -11.971 9.059 -11.904 1.00 92.94 183 THR A O 1
ATOM 1468 N N . HIS A 1 184 ? -10.396 7.496 -12.272 1.00 87.69 184 HIS A N 1
ATOM 1469 C CA . HIS A 1 184 ? -9.253 8.412 -12.115 1.00 87.69 184 HIS A CA 1
ATOM 1470 C C . HIS A 1 184 ? -8.566 8.731 -13.452 1.00 87.69 184 HIS A C 1
ATOM 1472 O O . HIS A 1 184 ? -8.024 9.819 -13.618 1.00 87.69 184 HIS A O 1
ATOM 1478 N N . THR A 1 185 ? -8.611 7.812 -14.424 1.00 85.94 185 THR A N 1
ATOM 1479 C CA . THR A 1 185 ? -8.060 8.025 -15.770 1.00 85.94 185 THR A CA 1
ATOM 1480 C C . THR A 1 185 ? -9.107 7.647 -16.802 1.00 85.94 185 THR A C 1
ATOM 1482 O O . THR A 1 185 ? -9.398 6.474 -17.015 1.00 85.94 185 THR A O 1
ATOM 1485 N N . VAL A 1 186 ? -9.703 8.639 -17.454 1.00 84.62 186 VAL A N 1
ATOM 1486 C CA . VAL A 1 186 ? -10.702 8.393 -18.499 1.00 84.62 186 VAL A CA 1
ATOM 1487 C C . VAL A 1 186 ? -10.010 7.800 -19.740 1.00 84.62 186 VAL A C 1
ATOM 1489 O O . VAL A 1 186 ? -8.975 8.330 -20.140 1.00 84.62 186 VAL A O 1
ATOM 1492 N N . PRO A 1 187 ? -10.540 6.730 -20.372 1.00 84.19 187 PRO A N 1
ATOM 1493 C CA . PRO A 1 187 ? -11.759 5.987 -20.023 1.00 84.19 187 PRO A CA 1
ATOM 1494 C C . PRO A 1 187 ? -11.532 4.713 -19.178 1.00 84.19 187 PRO A C 1
ATOM 1496 O O . PRO A 1 187 ? -12.503 4.091 -18.749 1.00 84.19 187 PRO A O 1
ATOM 1499 N N . ILE A 1 188 ? -10.282 4.300 -18.947 1.00 85.62 188 ILE A N 1
ATOM 1500 C CA . ILE A 1 188 ? -9.946 2.926 -18.521 1.00 85.62 188 ILE A CA 1
ATOM 1501 C C . ILE A 1 188 ? -9.528 2.762 -17.049 1.00 85.62 188 ILE A C 1
ATOM 1503 O O . ILE A 1 188 ? -9.643 1.665 -16.506 1.00 85.62 188 ILE A O 1
ATOM 1507 N N . GLY A 1 189 ? -9.056 3.819 -16.391 1.00 87.31 189 GLY A N 1
ATOM 1508 C CA . GLY A 1 189 ? -8.498 3.775 -15.039 1.00 87.31 189 GLY A CA 1
ATOM 1509 C C . GLY A 1 189 ? -9.557 3.932 -13.952 1.00 87.31 189 GLY A C 1
ATOM 1510 O O . GLY A 1 189 ? -10.260 4.948 -13.885 1.00 87.31 189 GLY A O 1
ATOM 1511 N N . LYS A 1 190 ? -9.650 2.931 -13.071 1.00 92.62 190 LYS A N 1
ATOM 1512 C CA . LYS A 1 190 ? -10.602 2.876 -11.956 1.00 92.62 190 LYS A CA 1
ATOM 1513 C C . LYS A 1 190 ? -9.855 2.760 -10.630 1.00 92.62 190 LYS A C 1
ATOM 1515 O O . LYS A 1 190 ? -9.155 1.781 -10.404 1.00 92.62 190 LYS A O 1
ATOM 1520 N N . LEU A 1 191 ? -10.072 3.723 -9.742 1.00 94.75 191 LEU A N 1
ATOM 1521 C CA . LEU A 1 191 ? -9.696 3.644 -8.340 1.00 94.75 191 LEU A CA 1
ATOM 1522 C C . LEU A 1 191 ? -10.735 2.777 -7.643 1.00 94.75 191 LEU A C 1
ATOM 1524 O O . LEU A 1 191 ? -11.912 3.124 -7.643 1.00 94.75 191 LEU A O 1
ATOM 1528 N N . ARG A 1 192 ? -10.323 1.671 -7.039 1.00 96.06 192 ARG A N 1
ATOM 1529 C CA . ARG A 1 192 ? -11.179 0.836 -6.195 1.00 96.06 192 ARG A CA 1
ATOM 1530 C C . ARG A 1 192 ? -10.867 1.117 -4.744 1.00 96.06 192 ARG A C 1
ATOM 1532 O O . ARG A 1 192 ? -9.702 1.219 -4.365 1.00 96.06 192 ARG A O 1
ATOM 1539 N N . TRP A 1 193 ? -11.913 1.217 -3.939 1.00 97.69 193 TRP A N 1
ATOM 1540 C CA . TRP A 1 193 ? -11.771 1.498 -2.523 1.00 97.69 193 TRP A CA 1
ATOM 1541 C C . TRP A 1 193 ? -12.617 0.5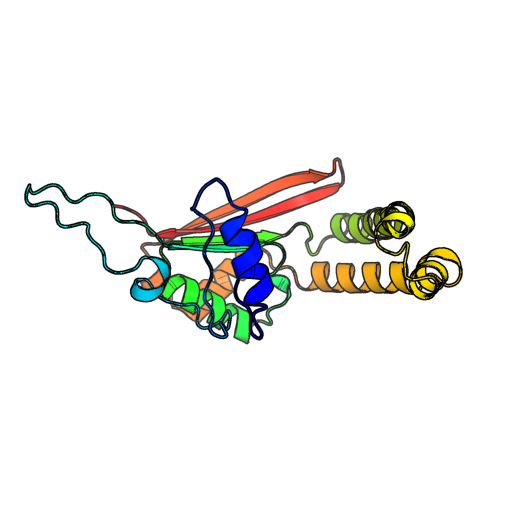57 -1.672 1.00 97.69 193 TRP A C 1
ATOM 1543 O O . TRP A 1 193 ? -13.719 0.147 -2.045 1.00 97.69 193 TRP A O 1
ATOM 1553 N N . PHE A 1 194 ? -12.072 0.217 -0.511 1.00 98.19 194 PHE A N 1
ATOM 1554 C CA . PHE A 1 194 ? -12.723 -0.526 0.559 1.00 98.19 194 PHE A CA 1
ATOM 1555 C C . PHE A 1 194 ? -12.507 0.247 1.856 1.00 98.19 194 PHE A C 1
ATOM 1557 O O . PHE A 1 194 ? -11.388 0.659 2.154 1.00 98.19 194 PHE A O 1
ATOM 1564 N N . MET A 1 195 ? -13.567 0.460 2.620 1.00 98.12 195 MET A N 1
ATOM 1565 C CA . MET A 1 195 ? -13.552 1.205 3.871 1.00 98.12 195 MET A CA 1
ATOM 1566 C C . MET A 1 195 ? -14.320 0.417 4.921 1.00 98.12 195 MET A C 1
ATOM 1568 O O . MET A 1 195 ? -15.452 0.001 4.680 1.00 98.12 195 MET A O 1
ATOM 1572 N N . ALA A 1 196 ? -13.718 0.242 6.088 1.00 97.31 196 ALA A N 1
ATOM 1573 C CA . ALA A 1 196 ? -14.372 -0.333 7.249 1.00 97.31 196 ALA A CA 1
ATOM 1574 C C . ALA A 1 196 ? -14.190 0.616 8.434 1.00 97.31 196 ALA A C 1
ATOM 1576 O O . ALA A 1 196 ? -13.078 1.072 8.694 1.00 97.31 196 ALA A O 1
ATOM 1577 N N . THR A 1 197 ? -15.271 0.933 9.139 1.00 96.88 197 THR A N 1
ATOM 1578 C CA . THR A 1 197 ? -15.265 1.834 10.304 1.00 96.88 197 THR A CA 1
ATOM 1579 C C . THR A 1 197 ? -16.156 1.275 11.401 1.00 96.88 197 THR A C 1
ATOM 1581 O O . THR A 1 197 ? -17.214 0.732 11.083 1.00 96.88 197 THR A O 1
ATOM 1584 N N . LYS A 1 198 ? -15.785 1.449 12.671 1.00 92.75 198 LYS A N 1
ATOM 1585 C CA . LYS A 1 198 ? -16.671 1.113 13.797 1.00 92.75 198 LYS A CA 1
ATOM 1586 C C . LYS A 1 198 ? -17.915 2.011 13.795 1.00 92.75 198 LYS A C 1
ATOM 1588 O O . LYS A 1 198 ? -17.805 3.206 13.508 1.00 92.75 198 LYS A O 1
ATOM 1593 N N . ASP A 1 199 ? -19.080 1.429 14.070 1.00 84.94 199 ASP A N 1
ATOM 1594 C CA . ASP A 1 199 ? -20.325 2.165 14.277 1.00 84.94 199 ASP A CA 1
ATOM 1595 C C . ASP A 1 199 ? -20.212 2.987 15.568 1.00 84.94 199 ASP A C 1
ATOM 1597 O O . ASP A 1 199 ? -19.653 2.540 16.565 1.00 84.94 199 ASP A O 1
ATOM 1601 N N . ASP A 1 200 ? -20.702 4.220 15.511 1.00 66.56 200 ASP A N 1
ATOM 1602 C CA . ASP A 1 200 ? -20.540 5.245 16.551 1.00 66.56 200 ASP A CA 1
ATOM 1603 C C . ASP A 1 200 ? -21.789 5.400 17.428 1.00 66.56 200 ASP A C 1
ATOM 1605 O O . ASP A 1 200 ? -21.984 6.453 18.045 1.00 66.56 200 ASP A O 1
ATOM 1609 N N . ARG A 1 201 ? -22.666 4.392 17.404 1.00 53.53 201 ARG A N 1
ATOM 1610 C CA . ARG A 1 201 ? -23.936 4.382 18.136 1.00 53.53 201 ARG A CA 1
ATOM 1611 C C . ARG A 1 201 ? -23.746 4.132 19.622 1.00 53.53 201 ARG A C 1
ATOM 1613 O O . ARG A 1 201 ? -22.924 3.265 19.979 1.00 53.53 201 ARG A O 1
#

Organism: NCBI:txid1664694

=== Feature glossary ===
A reading guide for the features in this record.

Start from the sequence.

  · Sequence gives the chain of amino acids in standard one-letter code (A=alanine, C=cysteine, …, Y=tyrosine), read N→C. It is the only feature that is directly encoded by the gene; all structural features are derived from the folded form of this sequence.

Fold it, and you get atomic coordinates and the backbone conformation that goes with them.

  · Structure coordinates are given as an mmCIF _atom_site loop: one row per atom with element, residue name, chain id, sequence number, and x/y/z position in Å. Only the four main-chain atoms per residue are included here; side chains are omitted to keep the record compact.

  · Backbone dihedral angles. Every residue except chain termini has a φ (preceding-C → N → Cα → C) and a ψ (N → Cα → C → next-N). They are reported in degrees following the IUPAC sign convention. Secondary structure is essentially a statement about which (φ, ψ) basin each residue occupies.

  · Eight-state secondary structure (DSSP): H is the canonical α-helix, G the tighter 3₁₀-helix, I the wider π-helix; E/B are β-structure, T and S are turns and bends, and '-' is everything else. DSSP derives these from the pattern of main-chain N–H···O=C hydrogen bonds, not from the sequence.

  · SS3 is a coarse helix/strand/coil call (letters a/b/c) made by the P-SEA algorithm from inter-Cα distances and dihedrals. It is less detailed than DSSP but needs only Cα positions.

Summarize the fold with a handful of shape descriptors and a per-residue structural alphabet.

  · Radius of gyration (Rg) is the root-mean-square distance of Cα atoms from their centroid — a single number for overall size and compactness. A globular domain of N residues has Rg ≈ 2.2·N^0.38 Å; an extended or disordered chain has a much larger Rg. The Cα contact count is the number of residue pairs whose Cα atoms are within 8 Å and are more than four positions apart in sequence — a standard proxy for tertiary packing density. The bounding box is the smallest axis-aligned box enclosing all Cα atoms.

  · 3Di is Foldseek's structural alphabet. Each residue is assigned one of twenty discrete states based on how its Cα sits relative to its spatial (not sequential) neighbors. Aligning 3Di strings finds structural homologs roughly as well as full 3D superposition, but orders of magnitude faster.

  · Solvent-accessible surface area (SASA) is the area in 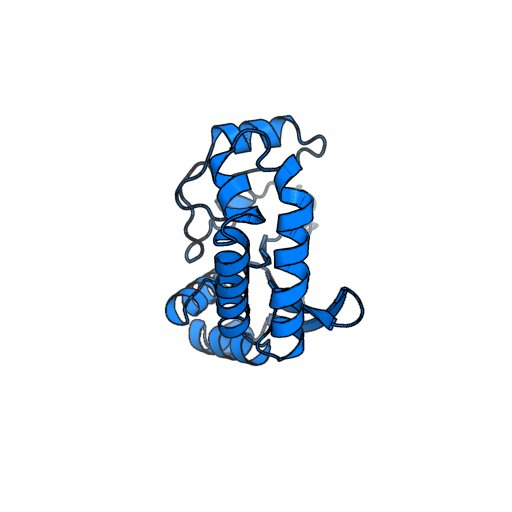Å² traced out by the centre of a 1.4 Å probe sphere (a water molecule) rolled over the protein's van der Waals surface (Shrake–Rupley / Lee–Richards construction). Buried residues have near-zero SASA; fully exposed residues can exceed 200 Å². The total SASA scales roughly with the number of surface residues.

Ask how reliable the model is.

  · For AlphaFold models, the B-factor field carries pLDDT — the model's own estimate of local accuracy on a 0–100 scale. Regions with pLDDT<50 should be treated as essentially unmodeled; they often correspond to intrinsically disordered segments.

  · For experimental (PDB) structures, the B-factor (temperature factor) quantifies the positional spread of each atom in the crystal — a combination of thermal vibration and static disorder — in units of Å². High B-factors mark flexible loops or poorly resolved regions; low B-factors mark the rigid, well-ordered core.

  · Predicted Aligned Error (PAE) is an AlphaFold confidence matrix: entry (i, j) is the expected error in the position of residue j, in ångströms, when the prediction is superimposed on the true structure at residue i. Low PAE within a block of residues means that block is internally rigid and well-predicted; high PAE between two blocks means their relative placement is uncertain even if each block individually is confident.

Place it in context: what it resembles, what it is annotated as, and how it looks.

  · Structural nearest neighbors (via Foldseek easy-search vs the PDB). Reported per hit: target PDB id, E-value, and alignment TM-score. A TM-score above ~0.5 is the conventional threshold for 'same fold'.

  · Functional annotations link the protein to curated databases. InterPro entries identify conserved domains and families by matching the sequence against member-database signatures (Pfam, PROSITE, CDD, …). Gene Ontology (GO) terms describe molecular function, biological process, and cellular component in a controlled vocabulary. CATH places the structure in a hierarchical fold classification (Class/Architecture/Topology/Homologous-superfamily). The organism is the source species.

  · The contact map is a binary N×N matrix image: pixel (i, j) is dark where Cα_i and Cα_j are within 8 Å and |i−j|>4. Because the |i−j|>4 filter removes local helical contacts, off-diagonal stripes parallel to the main diagonal indicate parallel β-sheets; stripes perpendicular to it indicate antiparallel β-sheets. The Ramachandran plot scatters every residue's (φ, ψ) pair against the sterically allowed regions. The PAE heatmap renders the predicted-aligned-error matrix.

  · Six rendered views show the 3D structure from the faces of a cube — i.e. along ±x, ±y, ±z. Rendering representation is drawn randomly per protein from cartoon (secondary-structure ribbons), sticks (backbone bonds), or molecular surface; coloring is either N→C rainbow (blue at the N-terminus through red at the C-terminus) or one color per chain.